Protein AF-0000000083295088 (afdb_homodimer)

InterPro domains:
  IPR021109 Aspartic peptidase domain superfamily [G3DSA:2.40.70.10] (10-135)
  IPR021109 Aspartic peptidase domain superfamily [SSF50630] (28-124)

Solvent-accessible surface area (backbone atoms only — not comparable to full-atom values): 14792 Å² total; per-residue (Å²): 115,75,48,76,50,64,77,75,83,68,84,48,63,52,60,48,77,76,59,86,64,77,92,62,68,57,42,30,40,74,34,71,56,97,87,35,83,38,43,31,36,45,22,44,60,36,38,57,28,35,29,21,42,68,55,39,62,75,67,64,53,67,65,44,86,52,68,75,36,48,42,67,42,62,69,57,49,70,48,70,33,51,36,37,28,62,67,46,73,51,56,56,82,84,40,79,44,71,40,56,28,32,35,31,75,50,40,98,44,39,30,38,43,9,28,54,56,44,29,73,61,34,58,31,42,34,31,43,70,74,40,33,51,42,116,117,75,48,77,50,64,77,79,82,67,84,47,65,51,62,49,80,72,59,86,62,75,92,61,65,54,43,32,38,72,37,69,56,98,87,35,81,38,42,31,35,45,21,45,60,36,37,58,26,34,30,21,42,68,55,39,61,76,67,64,54,67,65,46,87,52,70,76,36,46,41,67,42,61,68,57,51,69,47,71,32,51,34,35,28,63,66,45,71,51,55,57,79,85,40,79,44,72,41,59,29,34,36,30,75,50,41,98,45,38,30,36,42,9,28,55,55,44,30,74,62,34,59,32,43,35,31,43,69,75,44,35,55,47,117

Secondary structure (DSSP, 8-state):
-----------S----TTS--------EEEEEETTEEEEEEE-TTSSS-EEEHHHHHHTT---EEEEEEEEE-TTS-EEEEEEEEEEEEEEETTEEEEEEEEEE--SS-SEEE-HHHHHHH-EEEEETTTTEEE-/-----------S----TTS--------EEEEEETTEEEEEEE-TTSSS-EEEHHHHHHTT---EEEEEEEEE-TTS-EEEEEEEEEEEEEEETTEEEEEEEEEE--SS-SEEE-HHHHHHH-EEEEETTTTEEE-

Radius of gyration: 18.02 Å; Cα contacts (8 Å, |Δi|>4): 640; chains: 2; bounding box: 35×53×43 Å

Organism: Cucumis melo var. makuwa (NCBI:txid1194695)

pLDDT: mean 82.44, std 20.26, range [29.02, 96.88]

Structure (mmCIF, N/CA/C/O backbone):
data_AF-0000000083295088-model_v1
#
loop_
_entity.id
_entity.type
_entity.pdbx_description
1 polymer 'Ty3-gypsy retrotransposon protein'
#
loop_
_atom_site.group_PDB
_atom_site.id
_atom_site.type_symbol
_atom_site.label_atom_id
_atom_site.label_alt_id
_atom_site.label_comp_id
_atom_site.label_asym_id
_atom_site.label_entity_id
_atom_site.label_seq_id
_atom_site.pdbx_PDB_ins_code
_atom_site.Cartn_x
_atom_site.Cartn_y
_atom_site.Cartn_z
_atom_site.occupancy
_atom_site.B_iso_or_equiv
_atom_site.auth_seq_id
_atom_site.auth_comp_id
_atom_site.auth_asym_id
_atom_site.auth_atom_id
_atom_site.pdbx_PDB_model_num
ATOM 1 N N . MET A 1 1 ? -20.938 10.594 -2.418 1 35.38 1 MET A N 1
ATOM 2 C CA . MET A 1 1 ? -20 11.352 -3.23 1 35.38 1 MET A CA 1
ATOM 3 C C . MET A 1 1 ? -18.844 10.461 -3.684 1 35.38 1 MET A C 1
ATOM 5 O O . MET A 1 1 ? -18.219 9.773 -2.865 1 35.38 1 MET A O 1
ATOM 9 N N . GLU A 1 2 ? -18.812 10.094 -5.027 1 37.03 2 GLU A N 1
ATOM 10 C CA . GLU A 1 2 ? -17.859 9.219 -5.707 1 37.03 2 GLU A CA 1
ATOM 11 C C . GLU A 1 2 ? -16.5 9.883 -5.863 1 37.03 2 GLU A C 1
ATOM 13 O O . GLU A 1 2 ? -16.406 11.023 -6.324 1 37.03 2 GLU A O 1
ATOM 18 N N . VAL A 1 3 ? -15.602 9.633 -5.125 1 43.66 3 VAL A N 1
ATOM 19 C CA . VAL A 1 3 ? -14.289 10.172 -5.445 1 43.66 3 VAL A CA 1
ATOM 20 C C . VAL A 1 3 ? -13.75 9.516 -6.715 1 43.66 3 VAL A C 1
ATOM 22 O O . VAL A 1 3 ? -13.547 8.297 -6.754 1 43.66 3 VAL A O 1
ATOM 25 N N . GLY A 1 4 ? -13.93 10.531 -7.918 1 40.16 4 GLY A N 1
ATOM 26 C CA . GLY A 1 4 ? -13.359 10.078 -9.172 1 40.16 4 GLY A CA 1
ATOM 27 C C . GLY A 1 4 ? -11.844 10.195 -9.227 1 40.16 4 GLY A C 1
ATOM 28 O O . GLY A 1 4 ? -11.273 11.156 -8.703 1 40.16 4 GLY A O 1
ATOM 29 N N . ILE A 1 5 ? -11.133 9.156 -9.266 1 39.31 5 ILE A N 1
ATOM 30 C CA . ILE A 1 5 ? -9.695 8.961 -9.398 1 39.31 5 ILE A CA 1
ATOM 31 C C . ILE A 1 5 ? -9.234 9.477 -10.758 1 39.31 5 ILE A C 1
ATOM 33 O O . ILE A 1 5 ? -9.75 9.055 -11.797 1 39.31 5 ILE A O 1
ATOM 37 N N . GLU A 1 6 ? -8.664 10.734 -10.688 1 35.06 6 GLU A N 1
ATOM 38 C CA . GLU A 1 6 ? -8.047 11.273 -11.891 1 35.06 6 GLU A CA 1
ATOM 39 C C . GLU A 1 6 ? -6.91 10.375 -12.375 1 35.06 6 GLU A C 1
ATOM 41 O O . GLU A 1 6 ? -6.242 9.719 -11.57 1 35.06 6 GLU A O 1
ATOM 46 N N . GLU A 1 7 ? -6.809 10.289 -13.703 1 31.16 7 GLU A N 1
ATOM 47 C CA . GLU A 1 7 ? -6.004 9.414 -14.547 1 31.16 7 GLU A CA 1
ATOM 48 C C . GLU A 1 7 ? -4.531 9.812 -14.508 1 31.16 7 GLU A C 1
ATOM 50 O O . GLU A 1 7 ? -3.721 9.273 -15.266 1 31.16 7 GLU A O 1
ATOM 55 N N . ASN A 1 8 ? -3.998 10.703 -13.758 1 31.23 8 ASN A N 1
ATOM 56 C CA . ASN A 1 8 ? -2.703 11.117 -14.289 1 31.23 8 ASN A CA 1
ATOM 57 C C . ASN A 1 8 ? -1.736 9.938 -14.383 1 31.23 8 ASN A C 1
ATOM 59 O O . ASN A 1 8 ? -1.844 8.977 -13.625 1 31.23 8 ASN A O 1
ATOM 63 N N . PRO A 1 9 ? -0.606 10.211 -15.297 1 29.02 9 PRO A N 1
ATOM 64 C CA . PRO A 1 9 ? 0.393 9.266 -15.805 1 29.02 9 PRO A CA 1
ATOM 65 C C . PRO A 1 9 ? 1.357 8.789 -14.727 1 29.02 9 PRO A C 1
ATOM 67 O O . PRO A 1 9 ? 2.402 8.211 -15.039 1 29.02 9 PRO A O 1
ATOM 70 N N . HIS A 1 10 ? 1.418 9.32 -13.617 1 32.28 10 HIS A N 1
ATOM 71 C CA . HIS A 1 10 ? 2.549 9.109 -12.719 1 32.28 10 HIS A CA 1
ATOM 72 C C . HIS A 1 10 ? 3 7.656 -12.727 1 32.28 10 HIS A C 1
ATOM 74 O O . HIS A 1 10 ? 2.215 6.758 -13.047 1 32.28 10 HIS A O 1
ATOM 80 N N . ILE A 1 11 ? 4.418 7.57 -12.555 1 30.09 11 ILE A N 1
ATOM 81 C CA . ILE A 1 11 ? 5.23 6.367 -12.695 1 30.09 11 ILE A CA 1
ATOM 82 C C . ILE A 1 11 ? 4.676 5.262 -11.797 1 30.09 11 ILE A C 1
ATOM 84 O O . ILE A 1 11 ? 4.793 5.336 -10.57 1 30.09 11 ILE A O 1
ATOM 88 N N . GLU A 1 12 ? 3.52 4.992 -11.625 1 35.25 12 GLU A N 1
ATOM 89 C CA . GLU A 1 12 ? 3.139 3.668 -11.141 1 35.25 12 GLU A CA 1
ATOM 90 C C . GLU A 1 12 ? 4.18 2.621 -11.531 1 35.25 12 GLU A C 1
ATOM 92 O O . GLU A 1 12 ? 4.969 2.834 -12.453 1 35.25 12 GLU A O 1
ATOM 97 N N . LEU A 1 13 ? 4.352 1.511 -10.844 1 37.62 13 LEU A N 1
ATOM 98 C CA . LEU A 1 13 ? 5.137 0.394 -11.359 1 37.62 13 LEU A CA 1
ATOM 99 C C . LEU A 1 13 ? 5.293 0.486 -12.867 1 37.62 13 LEU A C 1
ATOM 101 O O . LEU A 1 13 ? 4.301 0.49 -13.602 1 37.62 13 LEU A O 1
ATOM 105 N N . SER A 1 14 ? 6.082 1.554 -13.375 1 38.5 14 SER A N 1
ATOM 106 C CA . SER A 1 14 ? 6.41 1.442 -14.789 1 38.5 14 SER A CA 1
ATOM 107 C C . SER A 1 14 ? 6.598 -0.014 -15.203 1 38.5 14 SER A C 1
ATOM 109 O O . SER A 1 14 ? 7.707 -0.546 -15.133 1 38.5 14 SER A O 1
ATOM 111 N N . ILE A 1 15 ? 5.941 -0.974 -14.461 1 40.38 15 ILE A N 1
ATOM 112 C CA . ILE A 1 15 ? 5.906 -2.23 -15.203 1 40.38 15 ILE A CA 1
ATOM 113 C C . ILE A 1 15 ? 5.934 -1.946 -16.703 1 40.38 15 ILE A C 1
ATOM 115 O O . ILE A 1 15 ? 4.973 -1.408 -17.25 1 40.38 15 ILE A O 1
ATOM 119 N N . ASN A 1 16 ? 6.816 -1.145 -17.031 1 37.12 16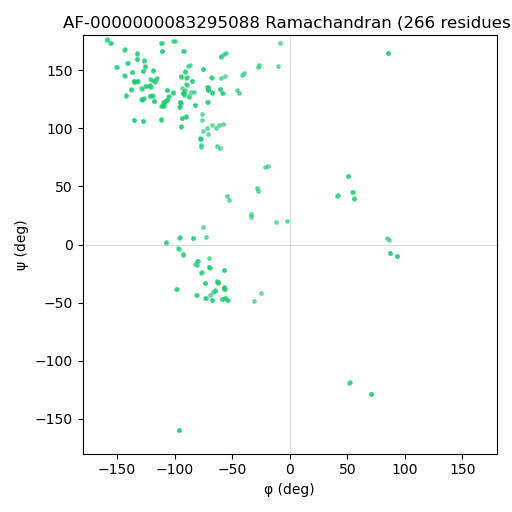 ASN A N 1
ATOM 120 C CA . ASN A 1 16 ? 7.09 -1.054 -18.469 1 37.12 16 ASN A CA 1
ATOM 121 C C . ASN A 1 16 ? 6.383 -2.16 -19.25 1 37.12 16 ASN A C 1
ATOM 123 O O . ASN A 1 16 ? 6.039 -3.199 -18.672 1 37.12 16 ASN A O 1
ATOM 127 N N . SER A 1 17 ? 6.113 -1.832 -20.562 1 37.66 17 SER A N 1
ATOM 128 C CA . SER A 1 17 ? 5.609 -2.496 -21.75 1 37.66 17 SER A CA 1
ATOM 129 C C . SER A 1 17 ? 5.863 -3.998 -21.703 1 37.66 17 SER A C 1
ATOM 131 O O . SER A 1 17 ? 5.441 -4.738 -22.594 1 37.66 17 SER A O 1
ATOM 133 N N . VAL A 1 18 ? 6.898 -4.312 -21.312 1 37.97 18 VAL A N 1
ATOM 134 C CA . VAL A 1 18 ? 7 -5.641 -21.906 1 37.97 18 VAL A CA 1
ATOM 135 C C . VAL A 1 18 ? 5.961 -6.57 -21.297 1 37.97 18 VAL A C 1
ATOM 137 O O . VAL A 1 18 ? 5.633 -7.613 -21.859 1 37.97 18 VAL A O 1
ATOM 140 N N . VAL A 1 19 ? 5.789 -6.43 -19.844 1 46.03 19 VAL A N 1
ATOM 141 C CA . VAL A 1 19 ? 4.906 -7.531 -19.469 1 46.03 19 VAL A CA 1
ATOM 142 C C . VAL A 1 19 ? 3.471 -7.195 -19.859 1 46.03 19 VAL A C 1
ATOM 144 O O . VAL A 1 19 ? 3.033 -6.051 -19.719 1 46.03 19 VAL A O 1
ATOM 147 N N . GLY A 1 20 ? 3.041 -7.539 -21.016 1 44.84 20 GLY A N 1
ATOM 148 C CA . GLY A 1 20 ? 1.64 -7.609 -21.391 1 44.84 20 GLY A CA 1
ATOM 149 C C . GLY A 1 20 ? 0.693 -7.285 -20.25 1 44.84 20 GLY A C 1
ATOM 150 O O . GLY A 1 20 ? -0.443 -7.762 -20.234 1 44.84 20 GLY A O 1
ATOM 151 N N . LEU A 1 21 ? 1.292 -6.566 -19.234 1 51.81 21 LEU A N 1
ATOM 152 C CA . LEU A 1 21 ? 0.407 -6.445 -18.078 1 51.81 21 LEU A CA 1
ATOM 153 C C . LEU A 1 21 ? -0.534 -5.254 -18.234 1 51.81 21 LEU A C 1
ATOM 155 O O . LEU A 1 21 ? -0.206 -4.285 -18.922 1 51.81 21 LEU A O 1
ATOM 159 N N . ILE A 1 22 ? -1.795 -5.48 -18 1 54.72 22 ILE A N 1
ATOM 160 C CA . ILE A 1 22 ? -2.9 -4.527 -18.031 1 54.72 22 ILE A CA 1
ATOM 161 C C . ILE A 1 22 ? -2.51 -3.254 -17.281 1 54.72 22 ILE A C 1
ATOM 163 O O . ILE A 1 22 ? -1.739 -3.303 -16.328 1 54.72 22 ILE A O 1
ATOM 167 N N . ASN A 1 23 ? -2.773 -2.119 -17.891 1 64.5 23 ASN A N 1
ATOM 168 C CA . ASN A 1 23 ? -2.568 -0.815 -17.281 1 64.5 23 ASN A CA 1
ATOM 169 C C . ASN A 1 23 ? -3.459 -0.63 -16.047 1 64.5 23 ASN A C 1
ATOM 171 O O . ASN A 1 23 ? -4.656 -0.364 -16.188 1 64.5 23 ASN A O 1
ATOM 175 N N . LEU A 1 24 ? -3.006 -1.095 -14.914 1 77.06 24 LEU A N 1
ATOM 176 C CA . LEU A 1 24 ? -3.73 -0.921 -13.664 1 77.06 24 LEU A CA 1
ATOM 177 C C . LEU A 1 24 ? -3.242 0.319 -12.922 1 77.06 24 LEU A C 1
ATOM 179 O O . LEU A 1 24 ? -2.07 0.688 -13.023 1 77.06 24 LEU A O 1
ATOM 183 N N . GLY A 1 25 ? -4.246 1.105 -12.43 1 85.88 25 GLY A N 1
ATOM 184 C CA . GLY A 1 25 ? -3.912 2.221 -11.562 1 85.88 25 GLY A CA 1
ATOM 185 C C . GLY A 1 25 ? -4.141 1.92 -10.094 1 85.88 25 GLY A C 1
ATOM 186 O O . GLY A 1 25 ? -4.453 0.785 -9.727 1 85.88 25 GLY A O 1
ATOM 187 N N . THR A 1 26 ? -3.779 2.816 -9.211 1 91.56 26 THR A N 1
ATOM 188 C CA . THR A 1 26 ? -4.098 2.789 -7.789 1 91.56 26 THR A CA 1
ATOM 189 C C . THR A 1 26 ? -5.074 3.904 -7.43 1 91.56 26 THR A C 1
ATOM 191 O O . THR A 1 26 ? -5.449 4.711 -8.289 1 91.56 26 THR A O 1
ATOM 194 N N . MET A 1 27 ? -5.527 3.885 -6.203 1 91 27 MET A N 1
ATOM 195 C CA . MET A 1 27 ? -6.457 4.914 -5.746 1 91 27 MET A CA 1
ATOM 196 C C . MET A 1 27 ? -5.723 6.211 -5.43 1 91 27 MET A C 1
ATOM 198 O O . MET A 1 27 ? -5.246 6.402 -4.309 1 91 27 MET A O 1
ATOM 202 N N . LYS A 1 28 ? -5.656 6.992 -6.41 1 92.19 28 LYS A N 1
ATOM 203 C CA . LYS A 1 28 ? -5.043 8.312 -6.285 1 92.19 28 LYS A CA 1
ATOM 204 C C . LYS A 1 28 ? -6.062 9.422 -6.52 1 92.19 28 LYS A C 1
ATOM 206 O O . LYS A 1 28 ? -6.934 9.297 -7.387 1 92.19 28 LYS A O 1
ATOM 211 N N . VAL A 1 29 ? -5.859 10.492 -5.695 1 92.19 29 VAL A N 1
ATOM 212 C CA . VAL A 1 29 ? -6.73 11.648 -5.824 1 92.19 29 VAL A CA 1
ATOM 213 C C . VAL A 1 29 ? -5.891 12.93 -5.879 1 92.19 29 VAL A C 1
ATOM 215 O O . VAL A 1 29 ? -4.84 13.008 -5.238 1 92.19 29 VAL A O 1
ATOM 218 N N . LYS A 1 30 ? -6.352 13.805 -6.73 1 91.81 30 LYS A N 1
ATOM 219 C CA . LYS A 1 30 ? -5.762 15.141 -6.762 1 91.81 30 LYS A CA 1
ATOM 220 C C . LYS A 1 30 ? -6.711 16.172 -6.152 1 91.81 30 LYS A C 1
ATOM 222 O O . LYS A 1 30 ? -7.895 16.203 -6.488 1 91.81 30 LYS A O 1
ATOM 227 N N . GLU A 1 31 ? -6.199 16.859 -5.184 1 88.31 31 GLU A N 1
ATOM 228 C CA . GLU A 1 31 ? -6.977 17.906 -4.527 1 88.31 31 GLU A CA 1
ATOM 229 C C . GLU A 1 31 ? -6.168 19.188 -4.387 1 88.31 31 GLU A C 1
ATOM 231 O O . GLU A 1 31 ? -4.941 19.172 -4.52 1 88.31 31 GLU A O 1
ATOM 236 N N . LYS A 1 32 ? -6.863 20.219 -4.207 1 87.5 32 LYS A N 1
ATOM 237 C CA . LYS A 1 32 ? -6.203 21.5 -3.914 1 87.5 32 LYS A CA 1
ATOM 238 C C . LYS A 1 32 ? -6.156 21.75 -2.41 1 87.5 32 LYS A C 1
ATOM 240 O O . LYS A 1 32 ? -7.184 21.703 -1.73 1 87.5 32 LYS A O 1
ATOM 245 N N . LEU A 1 33 ? -4.922 21.844 -1.89 1 85.94 33 LEU A N 1
ATOM 246 C CA . LEU A 1 33 ? -4.703 22.25 -0.508 1 85.94 33 LEU A CA 1
ATOM 247 C C . LEU A 1 33 ? -4.078 23.641 -0.45 1 85.94 33 LEU A C 1
ATOM 249 O O . LEU A 1 33 ? -2.924 23.828 -0.851 1 85.94 33 LEU A O 1
ATOM 253 N N . HIS A 1 34 ? -4.695 24.672 0.178 1 82.81 34 HIS A N 1
ATOM 254 C CA . HIS A 1 34 ? -4.215 26.047 0.271 1 82.81 34 HIS A CA 1
ATOM 255 C C . HIS A 1 34 ? -3.617 26.516 -1.053 1 82.81 34 HIS A C 1
ATOM 257 O O . HIS A 1 34 ? -2.506 27.047 -1.085 1 82.81 34 HIS A O 1
ATOM 263 N N . ASN A 1 35 ? -4.234 26.203 -2.197 1 83.44 35 ASN A N 1
ATOM 264 C CA . ASN A 1 35 ? -3.895 26.688 -3.533 1 83.44 35 ASN A CA 1
ATOM 265 C C . ASN A 1 35 ? -2.812 25.828 -4.18 1 83.44 35 ASN A C 1
ATOM 267 O O . ASN A 1 35 ? -2.207 26.234 -5.176 1 83.44 35 ASN A O 1
ATOM 271 N N . GLU A 1 36 ? -2.4 24.812 -3.572 1 89.62 36 GLU A N 1
ATOM 272 C CA . GLU A 1 36 ? -1.458 23.844 -4.133 1 89.62 36 GLU A CA 1
ATOM 273 C C . GLU A 1 36 ? -2.164 22.562 -4.543 1 89.62 36 GLU A C 1
ATOM 275 O O . GLU A 1 36 ? -2.996 22.031 -3.799 1 89.62 36 GLU A O 1
ATOM 280 N N . GLU A 1 37 ? -1.909 22.203 -5.789 1 92.5 37 GLU A N 1
ATOM 281 C CA . GLU A 1 37 ? -2.396 20.891 -6.207 1 92.5 37 GLU A CA 1
ATOM 282 C C . GLU A 1 37 ? -1.59 19.766 -5.559 1 92.5 37 GLU A C 1
ATOM 284 O O . GLU A 1 37 ? -0.363 19.734 -5.668 1 92.5 37 GLU A O 1
ATOM 289 N N . VAL A 1 38 ? -2.256 18.906 -4.863 1 94.81 38 VAL A N 1
ATOM 290 C CA . VAL A 1 38 ? -1.605 17.859 -4.082 1 94.81 38 VAL A CA 1
ATOM 291 C C . VAL A 1 38 ? -2.086 16.484 -4.559 1 94.81 38 VAL A C 1
ATOM 293 O O . VAL A 1 38 ? -3.289 16.266 -4.727 1 94.81 38 VAL A O 1
ATOM 296 N N . ALA A 1 39 ? -1.168 15.625 -4.871 1 94.31 39 ALA A N 1
ATOM 297 C CA . ALA A 1 39 ? -1.468 14.234 -5.211 1 94.31 39 ALA A CA 1
ATOM 298 C C . ALA A 1 39 ? -1.517 13.359 -3.957 1 94.31 39 ALA A C 1
ATOM 300 O O . ALA A 1 39 ? -0.571 13.352 -3.166 1 94.31 39 ALA A O 1
ATOM 301 N N . MET A 1 40 ? -2.648 12.625 -3.82 1 95.19 40 MET A N 1
ATOM 302 C CA . MET A 1 40 ? -2.844 11.789 -2.643 1 95.19 40 MET A CA 1
ATOM 303 C C . MET A 1 40 ? -3.029 10.328 -3.041 1 95.19 40 MET A C 1
ATOM 305 O O . MET A 1 40 ? -3.732 10.023 -4.008 1 95.19 40 MET A O 1
ATOM 309 N N . LEU A 1 41 ? -2.379 9.453 -2.342 1 93.88 41 LEU A N 1
ATOM 310 C CA . LEU A 1 41 ? -2.541 8.016 -2.504 1 93.88 41 LEU A CA 1
ATOM 311 C C . LEU A 1 41 ? -3.291 7.414 -1.32 1 93.88 41 LEU A C 1
ATOM 313 O O . LEU A 1 41 ? -2.947 7.676 -0.165 1 93.88 41 LEU A O 1
ATOM 317 N N . ILE A 1 42 ? -4.418 6.727 -1.583 1 95.38 42 ILE A N 1
ATOM 318 C CA . ILE A 1 42 ? -5.047 5.898 -0.56 1 95.38 42 ILE A CA 1
ATOM 319 C C . ILE A 1 42 ? -4.355 4.539 -0.501 1 95.38 42 ILE A C 1
ATOM 321 O O . ILE A 1 42 ? -4.289 3.826 -1.506 1 95.38 42 ILE A O 1
ATOM 325 N N . ASP A 1 43 ? -3.807 4.223 0.68 1 92.94 43 ASP A N 1
ATOM 326 C CA . ASP A 1 43 ? -2.949 3.047 0.783 1 92.94 43 ASP A CA 1
ATOM 327 C C . ASP A 1 43 ? -3.289 2.225 2.023 1 92.94 43 ASP A C 1
ATOM 329 O O . ASP A 1 43 ? -2.908 2.588 3.139 1 92.94 43 ASP A O 1
ATOM 333 N N . CYS A 1 44 ? -3.936 1.053 1.772 1 94.56 44 CYS A N 1
ATOM 334 C CA . CYS A 1 44 ? -4.309 0.211 2.904 1 94.56 44 CYS A CA 1
ATOM 335 C C . CYS A 1 44 ? -3.143 -0.673 3.332 1 94.56 44 CYS A C 1
ATOM 337 O O . CYS A 1 44 ? -3.293 -1.519 4.215 1 94.56 44 CYS A O 1
ATOM 339 N N . GLY A 1 45 ? -1.986 -0.489 2.742 1 90.31 45 GLY A N 1
ATOM 340 C CA . GLY A 1 45 ? -0.792 -1.233 3.105 1 90.31 45 GLY A CA 1
ATOM 341 C C . GLY A 1 45 ? 0.058 -0.529 4.145 1 90.31 45 GLY A C 1
ATOM 342 O O . GLY A 1 45 ? 1.027 -1.098 4.652 1 90.31 45 GLY A O 1
ATOM 343 N N . VAL A 1 46 ? -0.27 0.666 4.434 1 89.62 46 VAL A N 1
ATOM 344 C CA . VAL A 1 46 ? 0.483 1.396 5.449 1 89.62 46 VAL A CA 1
ATOM 345 C C . VAL A 1 46 ? -0.441 1.78 6.602 1 89.62 46 VAL A C 1
ATOM 347 O O . VAL A 1 46 ? -1.615 2.09 6.387 1 89.62 46 VAL A O 1
ATOM 350 N N . THR A 1 47 ? 0.092 1.862 7.789 1 91.19 47 THR A N 1
ATOM 351 C CA . THR A 1 47 ? -0.706 2.045 9 1 91.19 47 THR A CA 1
ATOM 352 C C . THR A 1 47 ? -1.09 3.51 9.18 1 91.19 47 THR A C 1
ATOM 354 O O . THR A 1 47 ? -2.244 3.822 9.477 1 91.19 47 THR A O 1
ATOM 357 N N . HIS A 1 48 ? -0.161 4.453 8.961 1 92.56 48 HIS A N 1
ATOM 358 C CA . HIS A 1 48 ? -0.345 5.859 9.305 1 92.56 48 HIS A CA 1
ATOM 359 C C . HIS A 1 48 ? -0.472 6.719 8.047 1 92.56 48 HIS A C 1
ATOM 361 O O . HIS A 1 48 ? -0.27 6.23 6.934 1 92.56 48 HIS A O 1
ATOM 367 N N . ASN A 1 49 ? -0.911 7.914 8.297 1 94.88 49 ASN A N 1
ATOM 368 C CA . ASN A 1 49 ? -0.926 8.922 7.242 1 94.88 49 ASN A CA 1
ATOM 369 C C . ASN A 1 49 ? 0.421 9.625 7.125 1 94.88 49 ASN A C 1
ATOM 371 O O . ASN A 1 49 ? 1.063 9.922 8.133 1 94.88 49 ASN A O 1
ATOM 375 N N . PHE A 1 50 ? 0.798 9.875 5.906 1 94.62 50 PHE A N 1
ATOM 376 C CA . PHE A 1 50 ? 2.074 10.547 5.672 1 94.62 50 PHE A CA 1
ATOM 377 C C . PHE A 1 50 ? 1.892 11.758 4.773 1 94.62 50 PHE A C 1
ATOM 379 O O . PHE A 1 50 ? 1.003 11.781 3.92 1 94.62 50 PHE A O 1
ATOM 386 N N . ILE A 1 51 ? 2.748 12.711 5.027 1 96.12 51 ILE A N 1
ATOM 387 C CA . ILE A 1 51 ? 2.721 13.938 4.234 1 96.12 51 ILE A CA 1
ATOM 388 C C . ILE A 1 51 ? 4.141 14.32 3.826 1 96.12 51 ILE A C 1
ATOM 390 O O . ILE A 1 51 ? 5.078 14.18 4.613 1 96.12 51 ILE A O 1
ATOM 394 N N . LEU A 1 52 ? 4.301 14.773 2.613 1 96.38 52 LEU A N 1
ATOM 395 C CA . LEU A 1 52 ? 5.582 15.242 2.1 1 96.38 52 LEU A CA 1
ATOM 396 C C . LEU A 1 52 ? 6.129 16.375 2.961 1 96.38 52 LEU A C 1
ATOM 398 O O . LEU A 1 52 ? 5.441 17.375 3.188 1 96.38 52 LEU A O 1
ATOM 402 N N . LYS A 1 53 ? 7.316 16.234 3.328 1 96.44 53 LYS A N 1
ATOM 403 C CA . LYS A 1 53 ? 7.945 17.219 4.219 1 96.44 53 LYS A CA 1
ATOM 404 C C . LYS A 1 53 ? 7.926 18.609 3.605 1 96.44 53 LYS A C 1
ATOM 406 O O . LYS A 1 53 ? 7.629 19.594 4.293 1 96.44 53 LYS A O 1
ATOM 411 N N . LYS A 1 54 ? 8.297 18.734 2.375 1 95.94 54 LYS A N 1
ATOM 412 C CA . LYS A 1 54 ? 8.312 20.031 1.701 1 95.94 54 LYS A CA 1
ATOM 413 C C . LYS A 1 54 ? 6.934 20.672 1.731 1 95.94 54 LYS A C 1
ATOM 415 O O . LYS A 1 54 ? 6.82 21.891 1.832 1 95.94 54 LYS A O 1
ATOM 420 N N . LEU A 1 55 ? 5.902 19.906 1.605 1 96.12 55 LEU A N 1
ATOM 421 C CA . LEU A 1 55 ? 4.531 20.406 1.639 1 96.12 55 LEU A CA 1
ATOM 422 C C . LEU A 1 55 ? 4.199 20.984 3.01 1 96.12 55 LEU A C 1
ATOM 424 O O . LEU A 1 55 ? 3.502 22 3.107 1 96.12 55 LEU A O 1
ATOM 428 N N . VAL A 1 56 ? 4.656 20.359 4.098 1 96.5 56 VAL A N 1
ATOM 429 C CA . VAL A 1 56 ? 4.465 20.844 5.457 1 96.5 56 VAL A CA 1
ATOM 430 C C . VAL A 1 56 ? 5.016 22.266 5.582 1 96.5 56 VAL A C 1
ATOM 432 O O . VAL A 1 56 ? 4.359 23.141 6.141 1 96.5 56 VAL A O 1
ATOM 435 N N . THR A 1 57 ? 6.191 22.422 5.047 1 95.56 57 THR A N 1
ATOM 436 C CA . THR A 1 57 ? 6.855 23.719 5.094 1 95.56 57 THR A CA 1
ATOM 437 C C . THR A 1 57 ? 6.113 24.734 4.23 1 95.56 57 THR A C 1
ATOM 439 O O . THR A 1 57 ? 5.836 25.859 4.68 1 95.56 57 THR A O 1
ATOM 442 N N . SER A 1 58 ? 5.789 24.344 3.035 1 95 58 SER A N 1
ATOM 443 C CA . SER A 1 58 ? 5.156 25.25 2.09 1 95 58 SER A CA 1
ATOM 444 C C . SER A 1 58 ? 3.793 25.719 2.592 1 95 58 SER A C 1
ATOM 446 O O . SER A 1 58 ? 3.389 26.844 2.354 1 95 58 SER A O 1
ATOM 448 N N . LEU A 1 59 ? 3.131 24.859 3.311 1 93.94 59 LEU A N 1
ATOM 449 C CA . LEU A 1 59 ? 1.787 25.172 3.789 1 93.94 59 LEU A CA 1
ATOM 450 C C . LEU A 1 59 ? 1.829 25.688 5.219 1 93.94 59 LEU A C 1
ATOM 452 O O . LEU A 1 59 ? 0.792 26.047 5.785 1 93.94 59 LEU A O 1
ATOM 456 N N . ASN A 1 60 ? 2.998 25.719 5.82 1 94.75 60 ASN A N 1
ATOM 457 C CA . ASN A 1 60 ? 3.207 26.156 7.195 1 94.75 60 ASN A CA 1
ATOM 458 C C . ASN A 1 60 ? 2.314 25.391 8.172 1 94.75 60 ASN A C 1
ATOM 460 O O . ASN A 1 60 ? 1.64 26 9.008 1 94.75 60 ASN A O 1
ATOM 464 N N . LEU A 1 61 ? 2.285 24.109 7.977 1 95.25 61 LEU A N 1
ATOM 465 C CA . LEU A 1 61 ? 1.484 23.297 8.875 1 95.25 61 LEU A CA 1
ATOM 466 C C . LEU A 1 61 ? 2.133 23.203 10.25 1 95.25 61 LEU A C 1
ATOM 468 O O . LEU A 1 61 ? 3.346 23.016 10.359 1 95.25 61 LEU A O 1
ATOM 472 N N . PRO A 1 62 ? 1.274 23.359 11.305 1 95.81 62 PRO A N 1
ATOM 473 C CA . PRO A 1 62 ? 1.843 23.156 12.641 1 95.81 62 PRO A CA 1
ATOM 474 C C . PRO A 1 62 ? 2.408 21.75 12.828 1 95.81 62 PRO A C 1
ATOM 476 O O . PRO A 1 62 ? 1.78 20.781 12.422 1 95.81 62 PRO A O 1
ATOM 479 N N . THR A 1 63 ? 3.58 21.656 13.367 1 95.69 63 THR A N 1
ATOM 480 C CA . THR A 1 63 ? 4.262 20.391 13.594 1 95.69 63 THR A CA 1
ATOM 481 C C . THR A 1 63 ? 4.742 20.281 15.039 1 95.69 63 THR A C 1
ATOM 483 O O . THR A 1 63 ? 5.363 21.203 15.562 1 95.69 63 THR A O 1
ATOM 486 N N . LYS A 1 64 ? 4.336 19.25 15.664 1 94.5 64 LYS A N 1
ATOM 487 C CA . LYS A 1 64 ? 4.84 18.953 17 1 94.5 64 LYS A CA 1
ATOM 488 C C . LYS A 1 64 ? 6.094 18.078 16.938 1 94.5 64 LYS A C 1
ATOM 490 O O . LYS A 1 64 ? 6.145 17.109 16.172 1 94.5 64 LYS A O 1
ATOM 495 N N . GLU A 1 65 ? 7.027 18.391 17.734 1 90 65 GLU A N 1
ATOM 496 C CA . GLU A 1 65 ? 8.258 17.609 17.781 1 90 65 GLU A CA 1
ATOM 497 C C . GLU A 1 65 ? 8.016 16.25 18.422 1 90 65 GLU A C 1
ATOM 499 O O . GLU A 1 65 ? 7.273 16.141 19.406 1 90 65 GLU A O 1
ATOM 504 N N . THR A 1 66 ? 8.539 15.258 17.766 1 85.88 66 THR A N 1
ATOM 505 C CA . THR A 1 66 ? 8.508 13.906 18.297 1 85.88 66 THR A CA 1
ATOM 506 C C . THR A 1 66 ? 9.883 13.25 18.188 1 85.88 66 THR A C 1
ATOM 508 O O . THR A 1 66 ? 10.805 13.812 17.594 1 85.88 66 THR A O 1
ATOM 511 N N . SER A 1 67 ? 10.07 12.156 18.938 1 84.5 67 SER A N 1
ATOM 512 C CA . SER A 1 67 ? 11.234 11.336 18.641 1 84.5 67 SER A CA 1
ATOM 513 C C . SER A 1 67 ? 11.25 10.891 17.172 1 84.5 67 SER A C 1
ATOM 515 O O . SER A 1 67 ? 10.227 10.977 16.484 1 84.5 67 SER A O 1
ATOM 517 N N . ASN A 1 68 ? 12.398 10.445 16.797 1 88.19 68 ASN A N 1
ATOM 518 C CA . ASN A 1 68 ? 12.523 9.922 15.445 1 88.19 68 ASN A CA 1
ATOM 519 C C . ASN A 1 68 ? 11.742 8.625 15.266 1 88.19 68 ASN A C 1
ATOM 521 O O . ASN A 1 68 ? 11.562 7.863 16.219 1 88.19 68 ASN A O 1
ATOM 525 N N . TYR A 1 69 ? 11.18 8.516 14.039 1 85.94 69 TYR A N 1
ATOM 526 C CA . TYR A 1 69 ? 10.547 7.254 13.656 1 85.94 69 TYR A CA 1
ATOM 527 C C . TYR A 1 69 ? 11.102 6.75 12.328 1 85.94 69 TYR A C 1
ATOM 529 O O . TYR A 1 69 ? 11.758 7.5 11.594 1 85.94 69 TYR A O 1
ATOM 537 N N . GLY A 1 70 ? 10.938 5.438 12.109 1 86.88 70 GLY A N 1
ATOM 538 C CA . GLY A 1 70 ? 11.32 4.809 10.852 1 86.88 70 GLY A CA 1
ATOM 539 C C . GLY A 1 70 ? 10.172 4.094 10.172 1 86.88 70 GLY A C 1
ATOM 540 O O . GLY A 1 70 ? 9.312 3.508 10.844 1 86.88 70 GLY A O 1
ATOM 541 N N . VAL A 1 71 ? 10.109 4.293 8.906 1 84.81 71 VAL A N 1
ATOM 542 C CA . VAL A 1 71 ? 9.141 3.588 8.086 1 84.81 71 VAL A CA 1
ATOM 543 C C . VAL A 1 71 ? 9.852 2.559 7.207 1 84.81 71 VAL A C 1
ATOM 545 O O . VAL A 1 71 ? 10.758 2.902 6.449 1 84.81 71 VAL A O 1
ATOM 548 N N . ILE A 1 72 ? 9.453 1.296 7.344 1 81.81 72 ILE A N 1
ATOM 549 C CA . ILE A 1 72 ? 10.078 0.226 6.578 1 81.81 72 ILE A CA 1
ATOM 550 C C . ILE A 1 72 ? 9.312 0.002 5.277 1 81.81 72 ILE A C 1
ATOM 552 O O . ILE A 1 72 ? 8.094 -0.142 5.289 1 81.81 72 ILE A O 1
ATOM 556 N N . MET A 1 73 ? 10.023 -0.059 4.223 1 77.69 73 MET A N 1
ATOM 557 C CA . MET A 1 73 ? 9.469 -0.3 2.896 1 77.69 73 MET A CA 1
ATOM 558 C C . MET A 1 73 ? 9.484 -1.788 2.559 1 77.69 73 MET A C 1
ATOM 560 O O . MET A 1 73 ? 10.125 -2.578 3.26 1 77.69 73 MET A O 1
ATOM 564 N N . GLY A 1 74 ? 8.805 -2.199 1.555 1 74.5 74 GLY A N 1
ATOM 565 C CA . GLY A 1 74 ? 8.781 -3.582 1.105 1 74.5 74 GLY A CA 1
ATOM 566 C C . GLY A 1 74 ? 10.164 -4.121 0.772 1 74.5 74 GLY A C 1
ATOM 567 O O . GLY A 1 74 ? 10.391 -5.328 0.831 1 74.5 74 GLY A O 1
ATOM 568 N N . SER A 1 75 ? 11.055 -3.207 0.5 1 73.12 75 SER A N 1
ATOM 569 C CA . SER A 1 75 ? 12.422 -3.584 0.162 1 73.12 75 SER A CA 1
ATOM 570 C C . SER A 1 75 ? 13.234 -3.902 1.414 1 73.12 75 SER A C 1
ATOM 572 O O . SER A 1 75 ? 14.328 -4.469 1.325 1 73.12 75 SER A O 1
ATOM 574 N N . GLY A 1 76 ? 12.68 -3.512 2.512 1 76.62 76 GLY A N 1
ATOM 575 C CA . GLY A 1 76 ? 13.445 -3.627 3.742 1 76.62 76 GLY A CA 1
ATOM 576 C C . GLY A 1 76 ? 14.211 -2.363 4.09 1 76.62 76 GLY A C 1
ATOM 577 O O . GLY A 1 76 ? 14.75 -2.238 5.191 1 76.62 76 GLY A O 1
ATOM 578 N N . THR A 1 77 ? 14.242 -1.475 3.197 1 77.44 77 THR A N 1
ATOM 579 C CA . THR A 1 77 ? 14.867 -0.188 3.479 1 77.44 77 THR A CA 1
ATOM 580 C C . THR A 1 77 ? 13.969 0.668 4.367 1 77.44 77 THR A C 1
ATOM 582 O O . THR A 1 77 ? 12.75 0.503 4.367 1 77.44 77 THR A O 1
ATOM 585 N N . SER A 1 78 ? 14.625 1.506 5.133 1 82.25 78 SER A N 1
ATOM 586 C CA . SER A 1 78 ? 13.859 2.355 6.039 1 82.25 78 SER A CA 1
ATOM 587 C C . SER A 1 78 ? 14.047 3.832 5.703 1 82.25 78 SER A C 1
ATOM 589 O O . SER A 1 78 ? 15.125 4.238 5.254 1 82.25 78 SER A O 1
ATOM 591 N N . ILE A 1 79 ? 12.977 4.531 5.812 1 84.25 79 ILE A N 1
ATOM 592 C CA . ILE A 1 79 ? 13.008 5.988 5.754 1 84.25 79 ILE A CA 1
ATOM 593 C C . ILE A 1 79 ? 12.773 6.562 7.148 1 84.25 79 ILE A C 1
ATOM 595 O O . ILE A 1 79 ? 11.891 6.109 7.875 1 84.25 79 ILE A O 1
ATOM 599 N N . LYS A 1 80 ? 13.664 7.539 7.457 1 87.62 80 LYS A N 1
ATOM 600 C CA . LYS A 1 80 ? 13.531 8.164 8.766 1 87.62 80 LYS A CA 1
ATOM 601 C C . LYS A 1 80 ? 12.688 9.438 8.695 1 87.62 80 LYS A C 1
ATOM 603 O O . LYS A 1 80 ? 12.719 10.148 7.684 1 87.62 80 LYS A O 1
ATOM 608 N N . GLY A 1 81 ? 11.938 9.648 9.734 1 89.88 81 GLY A N 1
ATOM 609 C CA . GLY A 1 81 ? 11.141 10.852 9.883 1 89.88 81 GLY A CA 1
ATOM 610 C C . GLY A 1 81 ? 11.07 11.352 11.32 1 89.88 81 GLY A C 1
ATOM 611 O O . GLY A 1 81 ? 11.594 10.703 12.227 1 89.88 81 GLY A O 1
ATOM 612 N N . LYS A 1 82 ? 10.57 12.555 11.383 1 90.56 82 LYS A N 1
ATOM 613 C CA . LYS A 1 82 ? 10.344 13.164 12.688 1 90.56 82 LYS A CA 1
ATOM 614 C C . LYS A 1 82 ? 9.188 14.148 12.648 1 90.56 82 LYS A C 1
ATOM 616 O O . LYS A 1 82 ? 8.891 14.727 11.602 1 90.56 82 LYS A O 1
ATOM 621 N N . GLY A 1 83 ? 8.625 14.227 13.906 1 92.25 83 GLY A N 1
ATOM 622 C CA . GLY A 1 83 ? 7.539 15.188 14.039 1 92.25 83 GLY A CA 1
ATOM 623 C C . GLY A 1 83 ? 6.191 14.617 13.633 1 92.25 83 GLY A C 1
ATOM 624 O O . GLY A 1 83 ? 6.117 13.539 13.047 1 92.25 83 GLY A O 1
ATOM 625 N N . ILE A 1 84 ? 5.145 15.359 14.047 1 94.56 84 ILE A N 1
ATOM 626 C CA . ILE A 1 84 ? 3.773 15 13.703 1 94.56 84 ILE A CA 1
ATOM 627 C C . ILE A 1 84 ? 2.967 16.266 13.43 1 94.56 84 ILE A C 1
ATOM 629 O O . ILE A 1 84 ? 3.059 17.25 14.172 1 94.56 84 ILE A O 1
ATOM 633 N N . CYS A 1 85 ? 2.318 16.25 12.266 1 96 85 CYS A N 1
ATOM 634 C CA . CYS A 1 85 ? 1.349 17.297 11.961 1 96 85 CYS A CA 1
ATOM 635 C C . CYS A 1 85 ? -0.045 16.906 12.438 1 96 85 CYS A C 1
ATOM 637 O O . CYS A 1 85 ? -0.696 16.047 11.828 1 96 85 CYS A O 1
ATOM 639 N N . GLY A 1 86 ? -0.493 17.562 13.438 1 93.81 86 GLY A N 1
ATOM 640 C CA . GLY A 1 86 ? -1.774 17.219 14.031 1 93.81 86 GLY A CA 1
ATOM 641 C C . GLY A 1 86 ? -2.941 17.953 13.406 1 93.81 86 GLY A C 1
ATOM 642 O O . GLY A 1 86 ? -2.809 19.125 13.031 1 93.81 86 GLY A O 1
ATOM 643 N N . ASN A 1 87 ? -4.066 17.266 13.297 1 93.56 87 ASN A N 1
ATOM 644 C CA . ASN A 1 87 ? -5.355 17.844 12.93 1 93.56 87 ASN A CA 1
ATOM 645 C C . ASN A 1 87 ? -5.277 18.594 11.602 1 93.56 87 ASN A C 1
ATOM 647 O O . ASN A 1 87 ? -5.754 19.719 11.492 1 93.56 87 ASN A O 1
ATOM 651 N N . VAL A 1 88 ? -4.555 18.016 10.711 1 94.38 88 VAL A N 1
ATOM 652 C CA . VAL A 1 88 ? -4.539 18.578 9.367 1 94.38 88 VAL A CA 1
ATOM 653 C C . VAL A 1 88 ? -5.91 18.406 8.719 1 94.38 88 VAL A C 1
ATOM 655 O O . VAL A 1 88 ? -6.477 17.312 8.727 1 94.38 88 VAL A O 1
ATOM 658 N N . GLU A 1 89 ? -6.422 19.516 8.156 1 93.5 89 GLU A N 1
ATOM 659 C CA . GLU A 1 89 ? -7.773 19.5 7.609 1 93.5 89 GLU A CA 1
ATOM 660 C C . GLU A 1 89 ? -7.773 19.797 6.113 1 93.5 89 GLU A C 1
ATOM 662 O O . GLU A 1 89 ? -7.152 20.766 5.676 1 93.5 89 GLU A O 1
ATOM 667 N N . PHE A 1 90 ? -8.414 18.922 5.336 1 92.81 90 PHE A N 1
ATOM 668 C CA . PHE A 1 90 ? -8.664 19.172 3.922 1 92.81 90 PHE A CA 1
ATOM 669 C C . PHE A 1 90 ? -9.82 18.312 3.412 1 92.81 90 PHE A C 1
ATOM 671 O O . PHE A 1 90 ? -10.406 17.531 4.168 1 92.81 90 PHE A O 1
ATOM 678 N N . SER A 1 91 ? -10.188 18.531 2.146 1 90.56 91 SER A N 1
ATOM 679 C CA . SER A 1 91 ? -11.305 17.797 1.577 1 90.56 91 SER A CA 1
ATOM 680 C C . SER A 1 91 ? -10.875 16.969 0.368 1 90.56 91 SER A C 1
ATOM 682 O O . SER A 1 91 ? -9.984 17.375 -0.38 1 90.56 91 SER A O 1
ATOM 684 N N . ILE A 1 92 ? -11.438 15.797 0.255 1 89.81 92 ILE A N 1
ATOM 685 C CA . ILE A 1 92 ? -11.414 15 -0.963 1 89.81 92 ILE A CA 1
ATOM 686 C C . ILE A 1 92 ? -12.82 14.914 -1.559 1 89.81 92 ILE A C 1
ATOM 688 O O . ILE A 1 92 ? -13.664 14.156 -1.074 1 89.81 92 ILE A O 1
ATOM 692 N N . GLY A 1 93 ? -13.016 15.633 -2.66 1 83.5 93 GLY A N 1
ATOM 693 C CA . GLY A 1 93 ? -14.398 15.773 -3.082 1 83.5 93 GLY A CA 1
ATOM 694 C C . GLY A 1 93 ? -15.305 16.281 -1.979 1 83.5 93 GLY A C 1
ATOM 695 O O . GLY A 1 93 ? -15.039 17.328 -1.377 1 83.5 93 GLY A O 1
ATOM 696 N N . ASP A 1 94 ? -16.297 15.445 -1.61 1 84.31 94 ASP A N 1
ATOM 697 C CA . ASP A 1 94 ? -17.281 15.836 -0.602 1 84.31 94 ASP A CA 1
ATOM 698 C C . ASP A 1 94 ? -16.891 15.32 0.778 1 84.31 94 ASP A C 1
ATOM 700 O O . ASP A 1 94 ? -17.594 15.555 1.762 1 84.31 94 ASP A O 1
ATOM 704 N N . TRP A 1 95 ? -15.703 14.711 0.898 1 87.94 95 TRP A N 1
ATOM 705 C CA . TRP A 1 95 ? -15.266 14.125 2.16 1 87.94 95 TRP A CA 1
ATOM 706 C C . TRP A 1 95 ? -14.281 15.039 2.881 1 87.94 95 TRP A C 1
ATOM 708 O O . TRP A 1 95 ? -13.359 15.57 2.266 1 87.94 95 TRP A O 1
ATOM 718 N N . LYS A 1 96 ? -14.602 15.211 4.105 1 91.12 96 LYS A N 1
ATOM 719 C CA . LYS A 1 96 ? -13.695 15.992 4.938 1 91.12 96 LYS A CA 1
ATOM 720 C C . LYS A 1 96 ? -12.688 15.086 5.648 1 91.12 96 LYS A C 1
ATOM 722 O O . LYS A 1 96 ? -13.055 14.039 6.188 1 91.12 96 LYS A O 1
ATOM 727 N N . VAL A 1 97 ? -11.445 15.445 5.555 1 94.25 97 VAL A N 1
ATOM 728 C CA . VAL A 1 97 ? -10.375 14.742 6.254 1 94.25 97 VAL A CA 1
ATOM 729 C C . VAL A 1 97 ? -9.82 15.617 7.375 1 94.25 97 VAL A C 1
ATOM 731 O O . VAL A 1 97 ? -9.477 16.781 7.152 1 94.25 97 VAL A O 1
ATOM 734 N N . VAL A 1 98 ? -9.891 15.18 8.555 1 95.06 98 VAL A N 1
ATOM 735 C CA . VAL A 1 98 ? -9.211 15.766 9.703 1 95.06 98 VAL A CA 1
ATOM 736 C C . VAL A 1 98 ? -8.406 14.688 10.43 1 95.06 98 VAL A C 1
ATOM 738 O O . VAL A 1 98 ? -8.969 13.844 11.125 1 95.06 98 VAL A O 1
ATOM 741 N N . ASP A 1 99 ? -7.113 14.797 10.242 1 94.94 99 ASP A N 1
ATOM 742 C CA . ASP A 1 99 ? -6.301 13.711 10.789 1 94.94 99 ASP A CA 1
ATOM 743 C C . ASP A 1 99 ? -4.871 14.18 11.047 1 94.94 99 ASP A C 1
ATOM 745 O O . ASP A 1 99 ? -4.527 15.328 10.781 1 94.94 99 ASP A O 1
ATOM 749 N N . ASN A 1 100 ? -4.082 13.32 11.672 1 94.69 100 ASN A N 1
ATOM 750 C CA . ASN A 1 100 ? -2.654 13.547 11.875 1 94.69 100 ASN A CA 1
ATOM 751 C C . ASN A 1 100 ? -1.828 12.961 10.734 1 94.69 100 ASN A C 1
ATOM 753 O O . ASN A 1 100 ? -2.197 11.938 10.156 1 94.69 100 ASN A O 1
ATOM 757 N N . PHE A 1 101 ? -0.729 13.625 10.492 1 95.25 101 PHE A N 1
ATOM 758 C CA . PHE A 1 101 ? 0.155 13.172 9.43 1 95.25 101 PHE A CA 1
ATOM 759 C C . PHE A 1 101 ? 1.609 13.195 9.883 1 95.25 101 PHE A C 1
ATOM 761 O O . PHE A 1 101 ? 2.033 14.109 10.586 1 95.25 101 PHE A O 1
ATOM 768 N N . LEU A 1 102 ? 2.307 12.18 9.469 1 94.81 102 LEU A N 1
ATOM 769 C CA . LEU A 1 102 ? 3.744 12.102 9.703 1 94.81 102 LEU A CA 1
ATOM 770 C C . LEU A 1 102 ? 4.523 12.625 8.5 1 94.81 102 LEU A C 1
ATOM 772 O O . LEU A 1 102 ? 4.383 12.109 7.391 1 94.81 102 LEU A O 1
ATOM 776 N N . PRO A 1 103 ? 5.34 13.625 8.773 1 96.12 103 PRO A N 1
ATOM 777 C CA . PRO A 1 103 ? 6.141 14.133 7.656 1 96.12 103 PRO A CA 1
ATOM 778 C C . PRO A 1 103 ? 7.234 13.164 7.227 1 96.12 103 PRO A C 1
ATOM 780 O O . PRO A 1 103 ? 7.941 12.609 8.07 1 96.12 103 PRO A O 1
ATOM 783 N N . LEU A 1 104 ? 7.363 12.914 5.898 1 94.62 104 LEU A N 1
ATOM 784 C CA . LEU A 1 104 ? 8.406 12.078 5.305 1 94.62 104 LEU A CA 1
ATOM 785 C C . LEU A 1 104 ? 8.898 12.68 3.994 1 94.62 104 LEU A C 1
ATOM 787 O O . LEU A 1 104 ? 8.203 13.484 3.369 1 94.62 104 LEU A O 1
ATOM 791 N N . GLU A 1 105 ? 10.18 12.273 3.656 1 93.88 105 GLU A N 1
ATOM 792 C CA . GLU A 1 105 ? 10.664 12.594 2.32 1 93.88 105 GLU A CA 1
ATOM 793 C C . GLU A 1 105 ? 10.062 11.664 1.271 1 93.88 105 GLU A C 1
ATOM 795 O O . GLU A 1 105 ? 10.664 10.656 0.909 1 93.88 105 GLU A O 1
ATOM 800 N N . LEU A 1 106 ? 8.883 12.008 0.827 1 91 106 LEU A N 1
ATOM 801 C CA . LEU A 1 106 ? 8.195 11.203 -0.181 1 91 106 LEU A CA 1
ATOM 802 C C . LEU A 1 106 ? 8.625 11.617 -1.586 1 91 106 LEU A C 1
ATOM 804 O O . LEU A 1 106 ? 9.117 12.727 -1.787 1 91 106 LEU A O 1
ATOM 808 N N . ARG A 1 107 ? 8.508 10.719 -2.469 1 86.75 107 ARG A N 1
ATOM 809 C CA . ARG A 1 107 ? 8.766 11 -3.877 1 86.75 107 ARG A CA 1
ATOM 810 C C . ARG A 1 107 ? 7.594 10.57 -4.75 1 86.75 107 ARG A C 1
ATOM 812 O O . ARG A 1 107 ? 7.141 9.43 -4.664 1 86.75 107 ARG A O 1
ATOM 819 N N . GLY A 1 108 ? 7.039 11.484 -5.578 1 86.31 108 GLY A N 1
ATOM 820 C CA . GLY A 1 108 ? 5.988 11.188 -6.539 1 86.31 108 GLY A CA 1
ATOM 821 C C . GLY A 1 108 ? 4.594 11.281 -5.945 1 86.31 108 GLY A C 1
ATOM 822 O O . GLY A 1 108 ? 3.598 11.148 -6.664 1 86.31 108 GLY A O 1
ATOM 823 N N . ILE A 1 109 ? 4.488 11.461 -4.691 1 91.31 109 ILE A N 1
ATOM 824 C CA . ILE A 1 109 ? 3.225 11.586 -3.971 1 91.31 109 ILE A CA 1
ATOM 825 C C . ILE A 1 109 ? 3.371 12.609 -2.848 1 91.31 109 ILE A C 1
ATOM 827 O O . ILE A 1 109 ? 4.438 12.734 -2.242 1 91.31 109 ILE A O 1
ATOM 831 N N . ASP A 1 110 ? 2.316 13.344 -2.594 1 94.94 110 ASP A N 1
ATOM 832 C CA . ASP A 1 110 ? 2.389 14.391 -1.581 1 94.94 110 ASP A CA 1
ATOM 833 C C . ASP A 1 110 ? 1.827 13.914 -0.246 1 94.94 110 ASP A C 1
ATOM 835 O O . ASP A 1 110 ? 2.316 14.297 0.816 1 94.94 110 ASP A O 1
ATOM 839 N N . ILE A 1 111 ? 0.749 13.125 -0.352 1 96 111 ILE A N 1
ATOM 840 C CA . ILE A 1 111 ? 0.057 12.656 0.841 1 96 111 ILE A CA 1
ATOM 841 C C . ILE A 1 111 ? -0.314 11.18 0.671 1 96 111 ILE A C 1
ATOM 843 O O . ILE A 1 111 ? -0.767 10.773 -0.399 1 96 111 ILE A O 1
ATOM 847 N N . ILE A 1 112 ? -0.069 10.391 1.631 1 94.69 112 ILE A N 1
ATOM 848 C CA . ILE A 1 112 ? -0.538 9.016 1.705 1 94.69 112 ILE A CA 1
ATOM 849 C C . ILE A 1 112 ? -1.566 8.875 2.826 1 94.69 112 ILE A C 1
ATOM 851 O O . ILE A 1 112 ? -1.279 9.195 3.982 1 94.69 112 ILE A O 1
ATOM 855 N N . LEU A 1 113 ? -2.74 8.492 2.432 1 95.94 113 LEU A N 1
ATOM 856 C CA . LEU A 1 113 ? -3.783 8.172 3.398 1 95.94 113 LEU A CA 1
ATOM 857 C C . LEU A 1 113 ? -3.795 6.68 3.713 1 95.94 113 LEU A C 1
ATOM 859 O O . LEU A 1 113 ? -4.16 5.867 2.861 1 95.94 113 LEU A O 1
ATOM 863 N N . GLY A 1 114 ? -3.352 6.352 4.934 1 94.81 114 GLY A N 1
ATOM 864 C CA . GLY A 1 114 ? -3.236 4.957 5.336 1 94.81 114 GLY A CA 1
ATOM 865 C C . GLY A 1 114 ? -4.438 4.461 6.117 1 94.81 114 GLY A C 1
ATOM 866 O O . GLY A 1 114 ? -5.527 5.027 6.016 1 94.81 114 GLY A O 1
ATOM 867 N N . ILE A 1 115 ? -4.207 3.391 6.848 1 94.94 115 ILE A N 1
ATOM 868 C CA . ILE A 1 115 ? -5.246 2.721 7.621 1 94.94 115 ILE A CA 1
ATOM 869 C C . ILE A 1 115 ? -5.789 3.668 8.688 1 94.94 115 ILE A C 1
ATOM 871 O O . ILE A 1 115 ? -6.977 3.633 9.016 1 94.94 115 ILE A O 1
ATOM 875 N N . GLU A 1 116 ? -4.934 4.539 9.203 1 93.5 116 GLU A N 1
ATOM 876 C CA . GLU A 1 116 ? -5.391 5.492 10.211 1 93.5 116 GLU A CA 1
ATOM 877 C C . GLU A 1 116 ? -6.594 6.289 9.719 1 93.5 116 GLU A C 1
ATOM 879 O O . GLU A 1 116 ? -7.594 6.418 10.422 1 93.5 116 GLU A O 1
ATOM 884 N N . TRP A 1 117 ? -6.512 6.777 8.586 1 94.38 117 TRP A N 1
ATOM 885 C CA . TRP A 1 117 ? -7.633 7.504 8.008 1 94.38 117 TRP A CA 1
ATOM 886 C C . TRP A 1 117 ? -8.75 6.547 7.598 1 94.38 117 TRP A C 1
ATOM 888 O O . TRP A 1 117 ? -9.922 6.797 7.879 1 94.38 117 TRP A O 1
ATOM 898 N N . LEU A 1 118 ? -8.406 5.43 6.922 1 95.06 118 LEU A N 1
ATOM 899 C CA . LEU A 1 118 ? -9.398 4.453 6.477 1 95.06 118 LEU A CA 1
ATOM 900 C C . LEU A 1 118 ? -10.211 3.93 7.656 1 95.06 118 LEU A C 1
ATOM 902 O O . LEU A 1 118 ? -11.422 3.715 7.531 1 95.06 118 LEU A O 1
ATOM 906 N N . HIS A 1 119 ? -9.539 3.756 8.758 1 93.88 119 HIS A N 1
ATOM 907 C CA . HIS A 1 119 ? -10.188 3.311 9.984 1 93.88 119 HIS A CA 1
ATOM 908 C C . HIS A 1 119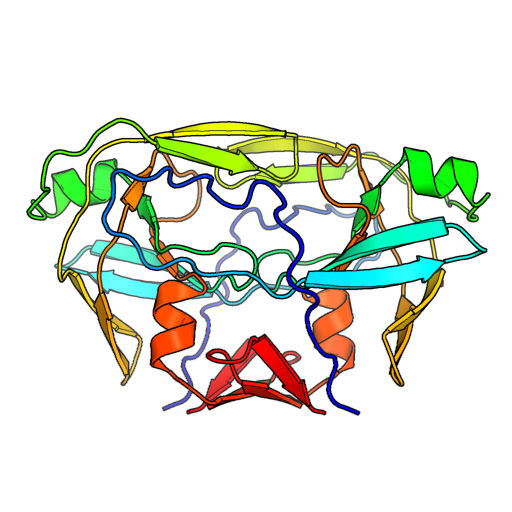 ? -11.32 4.25 10.383 1 93.88 119 HIS A C 1
ATOM 910 O O . HIS A 1 119 ? -12.367 3.803 10.859 1 93.88 119 HIS A O 1
ATOM 916 N N . SER A 1 120 ? -11.133 5.5 10.188 1 92.56 120 SER A N 1
ATOM 917 C CA . SER A 1 120 ? -12.117 6.508 10.578 1 92.56 120 SER A CA 1
ATOM 918 C C . SER A 1 120 ? -13.359 6.434 9.695 1 92.56 120 SER A C 1
ATOM 920 O O . SER A 1 120 ? -14.422 6.941 10.062 1 92.56 120 SER A O 1
ATOM 922 N N . LEU A 1 121 ? -13.273 5.816 8.523 1 93.19 121 LEU A N 1
ATOM 923 C CA . LEU A 1 121 ? -14.398 5.719 7.602 1 93.19 121 LEU A CA 1
ATOM 924 C C . LEU A 1 121 ? -15.32 4.574 7.996 1 93.19 121 LEU A C 1
ATOM 926 O O . LEU A 1 121 ? -16.469 4.516 7.551 1 93.19 121 LEU A O 1
ATOM 930 N N . GLY A 1 122 ? -14.789 3.699 8.828 1 93.81 122 GLY A N 1
ATOM 931 C CA . GLY A 1 122 ? -15.578 2.523 9.164 1 93.81 122 GLY A CA 1
ATOM 932 C C . GLY A 1 122 ? -15.711 1.549 8.008 1 93.81 122 GLY A C 1
ATOM 933 O O . GLY A 1 122 ? -14.703 1.139 7.414 1 93.81 122 GLY A O 1
ATOM 934 N N . VAL A 1 123 ? -16.984 1.165 7.723 1 95.94 123 VAL A N 1
ATOM 935 C CA . VAL A 1 123 ? -17.25 0.215 6.648 1 95.94 123 VAL A CA 1
ATOM 936 C C . VAL A 1 123 ? -17.5 0.967 5.344 1 95.94 123 VAL A C 1
ATOM 938 O O . VAL A 1 123 ? -18.266 1.926 5.312 1 95.94 123 VAL A O 1
ATOM 941 N N . THR A 1 124 ? -16.812 0.594 4.309 1 96.19 124 THR A N 1
ATOM 942 C CA . THR A 1 124 ? -16.969 1.223 3.002 1 96.19 124 THR A CA 1
ATOM 943 C C . THR A 1 124 ? -17.281 0.179 1.935 1 96.19 124 THR A C 1
ATOM 945 O O . THR A 1 124 ? -17.047 -1.014 2.137 1 96.19 124 THR A O 1
ATOM 948 N N . LYS A 1 125 ? -17.938 0.635 0.925 1 96.81 125 LYS A N 1
ATOM 949 C CA . LYS A 1 125 ? -18.031 -0.117 -0.323 1 96.81 125 LYS A CA 1
ATOM 950 C C . LYS A 1 125 ? -16.969 0.335 -1.315 1 96.81 125 LYS A C 1
ATOM 952 O O . LYS A 1 125 ? -16.875 1.519 -1.647 1 96.81 125 LYS A O 1
ATOM 957 N N . VAL A 1 126 ? -16.125 -0.576 -1.756 1 96.56 126 VAL A N 1
ATOM 958 C CA . VAL A 1 126 ? -15.023 -0.223 -2.643 1 96.56 126 VAL A CA 1
ATOM 959 C C . VAL A 1 126 ? -15.188 -0.94 -3.982 1 96.56 126 VAL A C 1
ATOM 961 O O . VAL A 1 126 ? -15.352 -2.16 -4.023 1 96.56 126 VAL A O 1
ATOM 964 N N . ASP A 1 127 ? -15.227 -0.187 -5.059 1 96.19 127 ASP A N 1
ATOM 965 C CA . ASP A 1 127 ? -15.195 -0.709 -6.422 1 96.19 127 ASP A CA 1
ATOM 966 C C . ASP A 1 127 ? -13.766 -0.716 -6.969 1 96.19 127 ASP A C 1
ATOM 968 O O . ASP A 1 127 ? -13.258 0.321 -7.398 1 96.19 127 ASP A O 1
ATOM 972 N N . TRP A 1 128 ? -13.133 -1.867 -6.977 1 94.44 128 TRP A N 1
ATOM 973 C CA . TRP A 1 128 ? -11.727 -1.974 -7.332 1 94.44 128 TRP A CA 1
ATOM 974 C C . TRP A 1 128 ? -11.531 -1.874 -8.844 1 94.44 128 TRP A C 1
ATOM 976 O O . TRP A 1 128 ? -10.438 -1.578 -9.32 1 94.44 128 TRP A O 1
ATOM 986 N N . GLN A 1 129 ? -12.531 -2.195 -9.609 1 93.31 129 GLN A N 1
ATOM 987 C CA . GLN A 1 129 ? -12.438 -2.105 -11.062 1 93.31 129 GLN A CA 1
ATOM 988 C C . GLN A 1 129 ? -12.469 -0.653 -11.523 1 93.31 129 GLN A C 1
ATOM 990 O O . GLN A 1 129 ? -11.781 -0.287 -12.484 1 93.31 129 GLN A O 1
ATOM 995 N N . ASN A 1 130 ? -13.203 0.131 -10.797 1 93.12 130 ASN A N 1
ATOM 996 C CA . ASN A 1 130 ? -13.305 1.54 -11.156 1 93.12 130 ASN A CA 1
ATOM 997 C C . ASN A 1 130 ? -12.531 2.426 -10.188 1 93.12 130 ASN A C 1
ATOM 999 O O . ASN A 1 130 ? -12.539 3.652 -10.32 1 93.12 130 ASN A O 1
ATOM 1003 N N . LEU A 1 131 ? -11.875 1.841 -9.234 1 93 131 LEU A N 1
ATOM 1004 C CA . LEU A 1 131 ? -11.07 2.535 -8.234 1 93 131 LEU A CA 1
ATOM 1005 C C . LEU A 1 131 ? -11.867 3.666 -7.59 1 93 131 LEU A C 1
ATOM 1007 O O . LEU A 1 131 ? -11.453 4.824 -7.629 1 93 131 LEU A O 1
ATOM 1011 N N . SER A 1 132 ? -12.953 3.262 -7 1 93.25 132 SER A N 1
ATOM 1012 C CA . SER A 1 132 ? -13.812 4.207 -6.301 1 93.25 132 SER A CA 1
ATOM 1013 C C . SER A 1 132 ? -14.289 3.639 -4.969 1 93.25 132 SER A C 1
ATOM 1015 O O . SER A 1 132 ? -14.336 2.42 -4.785 1 93.25 132 SER A O 1
ATOM 1017 N N . MET A 1 133 ? -14.484 4.484 -4.031 1 93.69 133 MET A N 1
ATOM 1018 C CA . MET A 1 133 ? -14.945 4.129 -2.691 1 93.69 133 MET A CA 1
ATOM 1019 C C . MET A 1 133 ? -16.156 4.965 -2.289 1 93.69 133 MET A C 1
ATOM 1021 O O . MET A 1 133 ? -16.188 6.168 -2.549 1 93.69 133 MET A O 1
ATOM 1025 N N . THR A 1 134 ? -17.125 4.309 -1.758 1 89.75 134 THR A N 1
ATOM 1026 C CA . THR A 1 134 ? -18.297 4.996 -1.246 1 89.75 134 THR A CA 1
ATOM 1027 C C . THR A 1 134 ? -18.547 4.625 0.212 1 89.75 134 THR A C 1
ATOM 1029 O O . THR A 1 134 ? -18.266 3.502 0.63 1 89.75 134 THR A O 1
ATOM 1032 N N . PHE A 1 135 ? -18.859 5.555 1.073 1 81.38 135 PHE A N 1
ATOM 1033 C CA . PHE A 1 135 ? -19.203 5.301 2.467 1 81.38 135 PHE A CA 1
ATOM 1034 C C . PHE A 1 135 ? -20.312 6.246 2.928 1 81.38 135 PHE A C 1
ATOM 1036 O O . PHE A 1 135 ? -20.516 7.305 2.328 1 81.38 135 PHE A O 1
ATOM 1043 N N . MET B 1 1 ? -17.297 -15.867 4.137 1 31.11 1 MET B N 1
ATOM 1044 C CA . MET B 1 1 ? -16.188 -16.266 4.992 1 31.11 1 MET B CA 1
ATOM 1045 C C . MET B 1 1 ? -15.266 -15.078 5.262 1 31.11 1 MET B C 1
ATOM 1047 O O . MET B 1 1 ? -14.828 -14.398 4.328 1 31.11 1 MET B O 1
ATOM 1051 N N . GLU B 1 2 ? -15.227 -14.578 6.484 1 38.91 2 GLU B N 1
ATOM 1052 C CA . GLU B 1 2 ? -14.477 -13.438 6.992 1 38.91 2 GLU B CA 1
ATOM 1053 C C . GLU B 1 2 ? -12.984 -13.75 7.062 1 38.91 2 GLU B C 1
ATOM 1055 O O . GLU B 1 2 ? -12.586 -14.789 7.605 1 38.91 2 GLU B O 1
ATOM 1060 N N . VAL B 1 3 ? -12.25 -13.445 6.176 1 43.28 3 VAL B N 1
ATOM 1061 C CA . VAL B 1 3 ? -10.828 -13.656 6.395 1 43.28 3 VAL B CA 1
ATOM 1062 C C . VAL B 1 3 ? -10.367 -12.891 7.633 1 43.28 3 VAL B C 1
ATOM 1064 O O . VAL B 1 3 ? -10.414 -11.656 7.656 1 43.28 3 VAL B O 1
ATOM 1067 N N . GLY B 1 4 ? -10.18 -13.797 8.797 1 38.53 4 GLY B N 1
ATOM 1068 C CA . GLY B 1 4 ? -9.617 -13.195 10 1 38.53 4 GLY B CA 1
ATOM 1069 C C . GLY B 1 4 ? -8.125 -12.961 9.906 1 38.53 4 GLY B C 1
ATOM 1070 O O . GLY B 1 4 ? -7.387 -13.82 9.414 1 38.53 4 GLY B O 1
ATOM 1071 N N . ILE B 1 5 ? -7.66 -11.82 9.773 1 41.28 5 ILE B N 1
ATOM 1072 C CA . ILE B 1 5 ? -6.289 -11.32 9.766 1 41.28 5 ILE B CA 1
ATOM 1073 C C . ILE B 1 5 ? -5.625 -11.625 11.109 1 41.28 5 ILE B C 1
ATOM 1075 O O . ILE B 1 5 ? -6.16 -11.281 12.164 1 41.28 5 ILE B O 1
ATOM 1079 N N . GLU B 1 6 ? -4.75 -12.711 11.062 1 37.59 6 GLU B N 1
ATOM 1080 C CA . GLU B 1 6 ? -3.939 -13.039 12.227 1 37.59 6 GLU B CA 1
ATOM 1081 C C . GLU B 1 6 ? -3.092 -11.844 12.664 1 37.59 6 GLU B C 1
ATOM 1083 O O . GLU B 1 6 ? -2.705 -11.016 11.836 1 37.59 6 GLU B O 1
ATOM 1088 N N . GLU B 1 7 ? -2.92 -11.727 14 1 31.58 7 GLU B N 1
ATOM 1089 C CA . GLU B 1 7 ? -2.316 -10.648 14.773 1 31.58 7 GLU B CA 1
ATOM 1090 C C . GLU B 1 7 ? -0.795 -10.672 14.664 1 31.58 7 GLU B C 1
ATOM 1092 O O . GLU B 1 7 ? -0.105 -9.922 15.359 1 31.58 7 GLU B O 1
ATOM 1097 N N . ASN B 1 8 ? -0.035 -11.289 13.844 1 31.08 8 ASN B N 1
ATOM 1098 C CA . ASN B 1 8 ? 1.37 -11.32 14.234 1 31.08 8 ASN B CA 1
ATOM 1099 C C . ASN B 1 8 ? 1.947 -9.914 14.367 1 31.08 8 ASN B C 1
ATOM 1101 O O . ASN B 1 8 ? 1.481 -8.984 13.703 1 31.08 8 ASN B O 1
ATOM 1105 N N . PRO B 1 9 ? 3.225 -9.922 15.156 1 29.05 9 PRO B N 1
ATOM 1106 C CA . PRO B 1 9 ? 3.994 -8.789 15.68 1 29.05 9 PRO B CA 1
ATOM 1107 C C . PRO B 1 9 ? 4.676 -7.984 14.578 1 29.05 9 PRO B C 1
ATOM 1109 O O . PRO B 1 9 ? 5.547 -7.156 14.859 1 29.05 9 PRO B O 1
ATOM 1112 N N . HIS B 1 10 ? 4.852 -8.469 13.484 1 32.44 10 HIS B N 1
ATOM 1113 C CA . HIS B 1 10 ? 5.828 -7.98 12.516 1 32.44 10 HIS B CA 1
ATOM 1114 C C . HIS B 1 10 ? 5.867 -6.457 12.5 1 32.44 10 HIS B C 1
ATOM 1116 O O . HIS B 1 10 ? 4.891 -5.801 12.859 1 32.44 10 HIS B O 1
ATOM 1122 N N . ILE B 1 11 ? 7.168 -5.973 12.211 1 29.92 11 ILE B N 1
ATOM 1123 C CA . ILE B 1 11 ? 7.605 -4.582 12.273 1 29.92 11 ILE B CA 1
ATOM 1124 C C . ILE B 1 11 ? 6.664 -3.703 11.453 1 29.92 11 ILE B C 1
ATOM 1126 O O . ILE B 1 11 ? 6.684 -3.746 10.219 1 29.92 11 ILE B O 1
ATOM 1130 N N . GLU B 1 12 ? 5.457 -3.844 11.383 1 35.31 12 GLU B N 1
ATOM 1131 C CA . GLU B 1 12 ? 4.691 -2.688 10.922 1 35.31 12 GLU B CA 1
ATOM 1132 C C . GLU B 1 12 ? 5.41 -1.383 11.258 1 35.31 12 GLU B C 1
ATOM 1134 O O . GLU B 1 12 ? 6.254 -1.345 12.156 1 35.31 12 GLU B O 1
ATOM 1139 N N . LEU B 1 13 ? 5.223 -0.277 10.523 1 38.19 13 LEU B N 1
ATOM 1140 C CA . LEU B 1 13 ? 5.703 1.028 10.961 1 38.19 13 LEU B CA 1
ATOM 1141 C C . LEU B 1 13 ? 5.91 1.053 12.477 1 38.19 13 LEU B C 1
ATOM 1143 O O . LEU B 1 13 ? 4.965 0.851 13.234 1 38.19 13 LEU B O 1
ATOM 1147 N N . SER B 1 14 ? 6.945 0.235 12.977 1 39.12 14 SER B N 1
ATOM 1148 C CA . SER B 1 14 ? 7.301 0.482 14.367 1 39.12 14 SER B CA 1
ATOM 1149 C C . SER B 1 14 ? 7.156 1.958 14.727 1 39.12 14 SER B C 1
ATOM 1151 O O . SER B 1 14 ? 8.109 2.729 14.594 1 39.12 14 SER B O 1
ATOM 1153 N N . ILE B 1 15 ? 6.324 2.721 13.992 1 41.12 15 ILE B N 1
ATOM 1154 C CA . ILE B 1 15 ? 6 3.951 14.703 1 41.12 15 ILE B CA 1
ATOM 1155 C C . ILE B 1 15 ? 6.098 3.715 16.203 1 41.12 15 ILE B C 1
ATOM 1157 O O . ILE B 1 15 ? 5.27 3.008 16.781 1 41.12 15 ILE B O 1
ATOM 1161 N N . ASN B 1 16 ? 7.152 3.096 16.547 1 37.41 16 ASN B N 1
ATOM 1162 C CA . ASN B 1 16 ? 7.508 3.033 17.969 1 37.41 16 ASN B CA 1
ATOM 1163 C C . ASN B 1 16 ? 6.617 3.943 18.812 1 37.41 16 ASN B C 1
ATOM 1165 O O . ASN B 1 16 ? 5.988 4.863 18.281 1 37.41 16 ASN B O 1
ATOM 1169 N N . SER B 1 17 ? 6.832 3.783 20.156 1 38.06 17 SER B N 1
ATOM 1170 C CA . SER B 1 17 ? 6.391 4.328 21.438 1 38.06 17 SER B CA 1
ATOM 1171 C C . SER B 1 17 ? 6.027 5.805 21.312 1 38.06 17 SER B C 1
ATOM 1173 O O . SER B 1 17 ? 5.414 6.375 22.219 1 38.06 17 SER B O 1
ATOM 1175 N N . VAL B 1 18 ? 6.859 6.418 20.75 1 39.06 18 VAL B N 1
ATOM 1176 C CA . VAL B 1 18 ? 6.645 7.77 21.25 1 39.06 18 VAL B CA 1
ATOM 1177 C C . VAL B 1 18 ? 5.328 8.32 20.719 1 39.06 18 VAL B C 1
ATOM 1179 O O . VAL B 1 18 ? 4.762 9.258 21.281 1 39.06 18 VAL B O 1
ATOM 1182 N N . VAL B 1 19 ? 5.094 8.031 19.281 1 46.22 19 VAL B N 1
ATOM 1183 C CA . VAL B 1 19 ? 3.891 8.789 18.969 1 46.22 19 VAL B CA 1
ATOM 1184 C C . VAL B 1 19 ? 2.664 8.086 19.547 1 46.22 19 VAL B C 1
ATOM 1186 O O . VAL B 1 19 ? 2.582 6.855 19.516 1 46.22 19 VAL B O 1
ATOM 1189 N N . GLY B 1 20 ? 2.184 8.43 20.625 1 44.88 20 GLY B N 1
ATOM 1190 C CA . GLY B 1 20 ? 0.867 8.094 21.141 1 44.88 20 GLY B CA 1
ATOM 1191 C C . GLY B 1 20 ? -0.046 7.473 20.094 1 44.88 20 GLY B C 1
ATOM 1192 O O . GLY B 1 20 ? -1.271 7.566 20.203 1 44.88 20 GLY B O 1
ATOM 1193 N N . LEU B 1 21 ? 0.637 6.977 19.031 1 51.47 21 LEU B N 1
ATOM 1194 C CA . LEU B 1 21 ? -0.267 6.617 17.938 1 51.47 21 LEU B CA 1
ATOM 1195 C C . LEU B 1 21 ? -0.847 5.223 18.156 1 51.47 21 LEU B C 1
ATOM 1197 O O . LEU B 1 21 ? -0.229 4.383 18.812 1 51.47 21 LEU B O 1
ATOM 1201 N N . ILE B 1 22 ? -2.139 5.113 18.031 1 54.84 22 ILE B N 1
ATOM 1202 C CA . ILE B 1 22 ? -2.965 3.914 18.109 1 54.84 22 ILE B CA 1
ATOM 1203 C C . ILE B 1 22 ? -2.303 2.775 17.328 1 54.84 22 ILE B C 1
ATOM 1205 O O . ILE B 1 22 ? -1.614 3.012 16.344 1 54.84 22 ILE B O 1
ATOM 1209 N N . ASN B 1 23 ? -2.199 1.623 17.969 1 64.56 23 ASN B N 1
ATOM 1210 C CA . ASN B 1 23 ? -1.701 0.406 17.328 1 64.56 23 ASN B CA 1
ATOM 1211 C C . ASN B 1 23 ? -2.57 -0.009 16.141 1 64.56 23 ASN B C 1
ATOM 1213 O O . ASN B 1 23 ? -3.629 -0.612 16.328 1 64.56 23 ASN B O 1
ATOM 1217 N N . LEU B 1 24 ? -2.336 0.579 15.008 1 77.44 24 LEU B N 1
ATOM 1218 C CA . LEU B 1 24 ? -3.051 0.227 13.789 1 77.44 24 LEU B CA 1
ATOM 1219 C C . LEU B 1 24 ? -2.307 -0.856 13.016 1 77.44 24 LEU B C 1
ATOM 1221 O O . LEU B 1 24 ? -1.074 -0.91 13.039 1 77.44 24 LEU B O 1
ATOM 1225 N N . GLY B 1 25 ? -3.098 -1.886 12.586 1 86.25 25 GLY B N 1
ATOM 1226 C CA . GLY B 1 25 ? -2.543 -2.885 11.688 1 86.25 25 GLY B CA 1
ATOM 1227 C C . GLY B 1 25 ? -2.922 -2.658 10.234 1 86.25 25 GLY B C 1
ATOM 1228 O O . GLY B 1 25 ? -3.521 -1.636 9.898 1 86.25 25 GLY B O 1
ATOM 1229 N N . THR B 1 26 ? -2.4 -3.451 9.328 1 91.81 26 THR B N 1
ATOM 1230 C CA . THR B 1 26 ? -2.803 -3.516 7.93 1 91.81 26 THR B CA 1
ATOM 1231 C C . THR B 1 26 ? -3.484 -4.848 7.625 1 91.81 26 THR B C 1
ATOM 1233 O O . THR B 1 26 ? -3.596 -5.707 8.5 1 91.81 26 THR B O 1
ATOM 1236 N N . MET B 1 27 ? -3.998 -4.953 6.438 1 91.25 27 MET B N 1
ATOM 1237 C CA . MET B 1 27 ? -4.668 -6.188 6.031 1 91.25 27 MET B CA 1
ATOM 1238 C C . MET B 1 27 ? -3.65 -7.262 5.66 1 91.25 27 MET B C 1
ATOM 1240 O O . MET B 1 27 ? -3.213 -7.336 4.512 1 91.25 27 MET B O 1
ATOM 1244 N N . LYS B 1 28 ? -3.326 -7.992 6.629 1 92.5 28 LYS B N 1
ATOM 1245 C CA . LYS B 1 28 ? -2.408 -9.117 6.457 1 92.5 28 LYS B CA 1
ATOM 1246 C C . LYS B 1 28 ? -3.104 -10.445 6.742 1 92.5 28 LYS B C 1
ATOM 1248 O O . LYS B 1 28 ? -3.922 -10.539 7.66 1 92.5 28 LYS B O 1
ATOM 1253 N N . VAL B 1 29 ? -2.68 -11.438 5.902 1 92.5 29 VAL B N 1
ATOM 1254 C CA . VAL B 1 29 ? -3.221 -12.781 6.078 1 92.5 29 VAL B CA 1
ATOM 1255 C C . VAL B 1 29 ? -2.086 -13.797 6.062 1 92.5 29 VAL B C 1
ATOM 1257 O O . VAL B 1 29 ? -1.092 -13.625 5.355 1 92.5 29 VAL B O 1
ATOM 1260 N N . LYS B 1 30 ? -2.254 -14.75 6.934 1 92.06 30 LYS B N 1
ATOM 1261 C CA . LYS B 1 30 ? -1.349 -15.898 6.918 1 92.06 30 LYS B CA 1
ATOM 1262 C C . LYS B 1 30 ? -2.043 -17.141 6.367 1 92.06 30 LYS B C 1
ATOM 1264 O O . L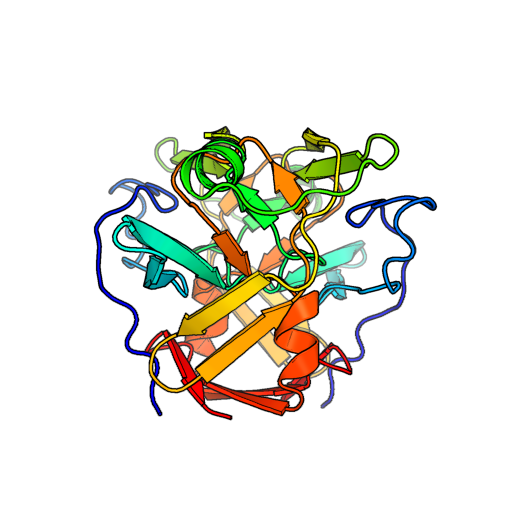YS B 1 30 ? -3.156 -17.469 6.781 1 92.06 30 LYS B O 1
ATOM 1269 N N . GLU B 1 31 ? -1.427 -17.688 5.359 1 88.31 31 GLU B N 1
ATOM 1270 C CA . GLU B 1 31 ? -1.954 -18.906 4.75 1 88.31 31 GLU B CA 1
ATOM 1271 C C . GLU B 1 31 ? -0.854 -19.953 4.551 1 88.31 31 GLU B C 1
ATOM 1273 O O . GLU B 1 31 ? 0.333 -19.609 4.594 1 88.31 31 GLU B O 1
ATOM 1278 N N . LYS B 1 32 ? -1.272 -21.125 4.414 1 87.5 32 LYS B N 1
ATOM 1279 C CA . LYS B 1 32 ? -0.335 -22.188 4.066 1 87.5 32 LYS B CA 1
ATOM 1280 C C . LYS B 1 32 ? -0.317 -22.438 2.562 1 87.5 32 LYS B C 1
ATOM 1282 O O . LYS B 1 32 ? -1.365 -22.656 1.951 1 87.5 32 LYS B O 1
ATOM 1287 N N . LEU B 1 33 ? 0.847 -22.219 1.973 1 85.75 33 LEU B N 1
ATOM 1288 C CA . LEU B 1 33 ? 1.076 -22.578 0.577 1 85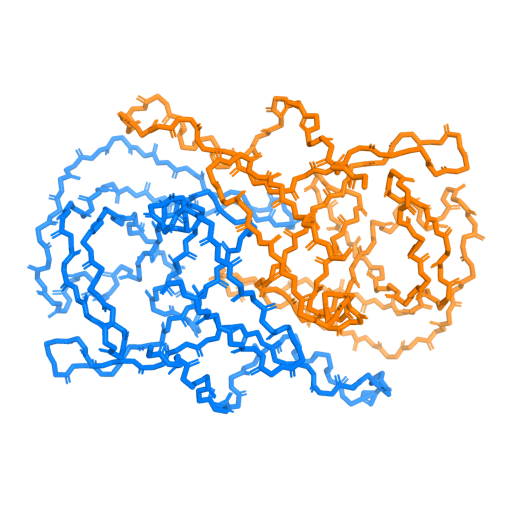.75 33 LEU B CA 1
ATOM 1289 C C . LEU B 1 33 ? 2.031 -23.766 0.467 1 85.75 33 LEU B C 1
ATOM 1291 O O . LEU B 1 33 ? 3.217 -23.641 0.791 1 85.75 33 LEU B O 1
ATOM 1295 N N . HIS B 1 34 ? 1.654 -24.906 -0.108 1 82.69 34 HIS B N 1
ATOM 1296 C CA . HIS B 1 34 ? 2.463 -26.109 -0.24 1 82.69 34 HIS B CA 1
ATOM 1297 C C . HIS B 1 34 ? 3.244 -26.391 1.039 1 82.69 34 HIS B C 1
ATOM 1299 O O . HIS B 1 34 ? 4.453 -26.625 0.995 1 82.69 34 HIS B O 1
ATOM 1305 N N . ASN B 1 35 ? 2.645 -26.25 2.207 1 83.5 35 ASN B N 1
ATOM 1306 C CA . ASN B 1 35 ? 3.172 -26.609 3.518 1 83.5 35 ASN B CA 1
ATOM 1307 C C . ASN B 1 35 ? 4.051 -25.516 4.094 1 83.5 35 ASN B C 1
ATOM 1309 O O . ASN B 1 35 ? 4.805 -25.734 5.039 1 83.5 35 ASN B O 1
ATOM 1313 N N . GLU B 1 36 ? 4.137 -24.422 3.453 1 89.56 36 GLU B N 1
ATOM 1314 C CA . GLU B 1 36 ? 4.848 -23.25 3.957 1 89.56 36 GLU B CA 1
ATOM 1315 C C . GLU B 1 36 ? 3.871 -22.172 4.422 1 89.56 36 GLU B C 1
ATOM 1317 O O . GLU B 1 36 ? 2.885 -21.891 3.738 1 89.56 36 GLU B O 1
ATOM 1322 N N . GLU B 1 37 ? 4.117 -21.766 5.652 1 92.44 37 GLU B N 1
ATOM 1323 C CA . GLU B 1 37 ? 3.344 -20.609 6.113 1 92.44 37 GLU B CA 1
ATOM 1324 C C . GLU B 1 37 ? 3.795 -19.328 5.418 1 92.44 37 GLU B C 1
ATOM 1326 O O . GLU B 1 37 ? 4.977 -18.984 5.453 1 92.44 37 GLU B O 1
ATOM 1331 N N . VAL B 1 38 ? 2.883 -18.672 4.777 1 94.94 38 VAL B N 1
ATOM 1332 C CA . VAL B 1 38 ? 3.195 -17.5 3.965 1 94.94 38 VAL B CA 1
ATOM 1333 C C . VAL B 1 38 ? 2.414 -16.297 4.477 1 94.94 38 VAL B C 1
ATOM 1335 O O . VAL B 1 38 ? 1.209 -16.391 4.727 1 94.94 38 VAL B O 1
ATOM 1338 N N . ALA B 1 39 ? 3.102 -15.227 4.734 1 94.44 39 ALA B N 1
ATOM 1339 C CA . ALA B 1 39 ? 2.48 -13.953 5.105 1 94.44 39 ALA B CA 1
ATOM 1340 C C . ALA B 1 39 ? 2.135 -13.133 3.867 1 94.44 39 ALA B C 1
ATOM 1342 O O . ALA B 1 39 ? 2.996 -12.883 3.018 1 94.44 39 ALA B O 1
ATOM 1343 N N . MET B 1 40 ? 0.85 -12.703 3.811 1 95.38 40 MET B N 1
ATOM 1344 C CA . MET B 1 40 ? 0.377 -11.945 2.654 1 95.38 40 MET B CA 1
ATOM 1345 C C . MET B 1 40 ? -0.143 -10.57 3.076 1 95.38 40 MET B C 1
ATOM 1347 O O . MET B 1 40 ? -0.835 -10.453 4.09 1 95.38 40 MET B O 1
ATOM 1351 N N . LEU B 1 41 ? 0.217 -9.578 2.336 1 94.06 41 LEU B N 1
ATOM 1352 C CA . LEU B 1 41 ? -0.293 -8.219 2.521 1 94.06 41 LEU B CA 1
ATOM 1353 C C . LEU B 1 41 ? -1.243 -7.84 1.392 1 94.06 41 LEU B C 1
ATOM 1355 O O . LEU B 1 41 ? -0.914 -8.008 0.215 1 94.06 41 LEU B O 1
ATOM 1359 N N . ILE B 1 42 ? -2.486 -7.469 1.733 1 95.5 42 ILE B N 1
ATOM 1360 C CA . ILE B 1 42 ? -3.367 -6.832 0.759 1 95.5 42 ILE B CA 1
ATOM 1361 C C . ILE B 1 42 ? -3.049 -5.344 0.668 1 95.5 42 ILE B C 1
ATOM 1363 O O . ILE B 1 42 ? -3.109 -4.625 1.67 1 95.5 42 ILE B O 1
ATOM 1367 N N . ASP B 1 43 ? -2.674 -4.914 -0.543 1 92.88 43 ASP B N 1
ATOM 1368 C CA . ASP B 1 43 ? -2.145 -3.561 -0.688 1 92.88 43 ASP B CA 1
ATOM 1369 C C . ASP B 1 43 ? -2.756 -2.857 -1.898 1 92.88 43 ASP B C 1
ATOM 1371 O O . ASP B 1 43 ? -2.365 -3.121 -3.037 1 92.88 43 ASP B O 1
ATOM 1375 N N . CYS B 1 44 ? -3.668 -1.885 -1.587 1 94.5 44 CYS B N 1
ATOM 1376 C CA . CYS B 1 44 ? -4.312 -1.17 -2.684 1 94.5 44 CYS B CA 1
ATOM 1377 C C . CYS B 1 44 ? -3.438 -0.022 -3.174 1 94.5 44 CYS B C 1
ATOM 1379 O O . CYS B 1 44 ? -3.848 0.748 -4.043 1 94.5 44 CYS B O 1
ATOM 1381 N N . GLY B 1 45 ? -2.242 0.113 -2.662 1 90.19 45 GLY B N 1
ATOM 1382 C CA . GLY B 1 45 ? -1.3 1.135 -3.092 1 90.19 45 GLY B CA 1
ATOM 1383 C C . GLY B 1 45 ? -0.365 0.661 -4.188 1 90.19 45 GLY B C 1
ATOM 1384 O O . GLY B 1 45 ? 0.396 1.453 -4.746 1 90.19 45 GLY B O 1
ATOM 1385 N N . VAL B 1 46 ? -0.402 -0.594 -4.469 1 89.62 46 VAL B N 1
ATOM 1386 C CA . VAL B 1 46 ? 0.447 -1.118 -5.535 1 89.62 46 VAL B CA 1
ATOM 1387 C C . VAL B 1 46 ? -0.42 -1.729 -6.633 1 89.62 46 VAL B C 1
ATOM 1389 O O . VAL B 1 46 ? -1.467 -2.318 -6.352 1 89.62 46 VAL B O 1
ATOM 1392 N N . THR B 1 47 ? 0.052 -1.69 -7.852 1 91 47 THR B N 1
ATOM 1393 C CA . THR B 1 47 ? -0.748 -2.072 -9.008 1 91 47 THR B CA 1
ATOM 1394 C C . THR B 1 47 ? -0.764 -3.59 -9.18 1 91 47 THR B C 1
ATOM 1396 O O . THR B 1 47 ? -1.818 -4.184 -9.414 1 91 47 THR B O 1
ATOM 1399 N N . HIS B 1 48 ? 0.374 -4.277 -9.031 1 92.56 48 HIS B N 1
ATOM 1400 C CA . HIS B 1 48 ? 0.527 -5.688 -9.367 1 92.56 48 HIS B CA 1
ATOM 1401 C C . HIS B 1 48 ? 0.708 -6.539 -8.117 1 92.56 48 HIS B C 1
ATOM 1403 O O . HIS B 1 48 ? 0.846 -6.008 -7.012 1 92.56 48 HIS B O 1
ATOM 1409 N N . ASN B 1 49 ? 0.574 -7.805 -8.344 1 94.88 49 ASN B N 1
ATOM 1410 C CA . ASN B 1 49 ? 0.881 -8.773 -7.297 1 94.88 49 ASN B CA 1
ATOM 1411 C C . ASN B 1 49 ? 2.367 -9.117 -7.27 1 94.88 49 ASN B C 1
ATOM 1413 O O . ASN B 1 49 ? 2.996 -9.258 -8.32 1 94.88 49 ASN B O 1
ATOM 1417 N N . PHE B 1 50 ? 2.873 -9.25 -6.09 1 94.69 50 PHE B N 1
ATOM 1418 C CA . PHE B 1 50 ? 4.289 -9.57 -5.945 1 94.69 50 PHE B CA 1
ATOM 1419 C C . PHE B 1 50 ? 4.477 -10.781 -5.047 1 94.69 50 PHE B C 1
ATOM 1421 O O . PHE B 1 50 ? 3.68 -11.023 -4.137 1 94.69 50 PHE B O 1
ATOM 1428 N N . ILE B 1 51 ? 5.527 -11.484 -5.352 1 96.12 51 ILE B N 1
ATOM 1429 C CA . ILE B 1 51 ? 5.859 -12.672 -4.57 1 96.12 51 ILE B CA 1
ATOM 1430 C C . ILE B 1 51 ? 7.352 -12.68 -4.254 1 96.12 51 ILE B C 1
ATOM 1432 O O . ILE B 1 51 ? 8.172 -12.312 -5.098 1 96.12 51 ILE B O 1
ATOM 1436 N N . LEU B 1 52 ? 7.699 -13.078 -3.064 1 96.38 52 LEU B N 1
ATOM 1437 C CA . LEU B 1 52 ? 9.086 -13.203 -2.633 1 96.38 52 LEU B CA 1
ATOM 1438 C C . LEU B 1 52 ? 9.844 -14.172 -3.533 1 96.38 52 LEU B C 1
ATOM 1440 O O . LEU B 1 52 ? 9.422 -15.32 -3.721 1 96.38 52 LEU B O 1
ATOM 1444 N N . LYS B 1 53 ? 10.945 -13.75 -3.982 1 96.44 53 LYS B N 1
ATOM 1445 C CA . LYS B 1 53 ? 11.742 -14.539 -4.914 1 96.44 53 LYS B CA 1
ATOM 1446 C C . LYS B 1 53 ? 12.109 -15.891 -4.312 1 96.44 53 LYS B C 1
ATOM 1448 O O . LYS B 1 53 ? 12.031 -16.922 -4.988 1 96.44 53 LYS B O 1
ATOM 1453 N N . LYS B 1 54 ? 12.57 -15.883 -3.104 1 95.94 54 LYS B N 1
ATOM 1454 C CA . LYS B 1 54 ? 12.953 -17.125 -2.441 1 95.94 54 LYS B CA 1
ATOM 1455 C C . LYS B 1 54 ? 11.781 -18.109 -2.391 1 95.94 54 LYS B C 1
ATOM 1457 O O . LYS B 1 54 ? 11.969 -19.328 -2.49 1 95.94 54 LYS B O 1
ATOM 1462 N N . LEU B 1 55 ? 10.602 -17.625 -2.201 1 96.06 55 LEU B N 1
ATOM 1463 C CA . LEU B 1 55 ? 9.406 -18.453 -2.152 1 96.06 55 LEU B CA 1
ATOM 1464 C C . LEU B 1 55 ? 9.141 -19.109 -3.504 1 96.06 55 LEU B C 1
ATOM 1466 O O . LEU B 1 55 ? 8.727 -20.266 -3.564 1 96.06 55 LEU B O 1
ATOM 1470 N N . VAL B 1 56 ? 9.352 -18.391 -4.609 1 96.44 56 VAL B N 1
ATOM 1471 C CA . VAL B 1 56 ? 9.203 -18.922 -5.961 1 96.44 56 VAL B CA 1
ATOM 1472 C C . VAL B 1 56 ? 10.086 -20.156 -6.133 1 96.44 56 VAL B C 1
ATOM 1474 O O . VAL B 1 56 ? 9.641 -21.188 -6.66 1 96.44 56 VAL B O 1
ATOM 1477 N N . THR B 1 57 ? 11.305 -20.016 -5.676 1 95.56 57 THR B N 1
ATOM 1478 C CA . THR B 1 57 ? 12.273 -21.094 -5.781 1 95.56 57 THR B CA 1
ATOM 1479 C C . THR B 1 57 ? 11.867 -22.266 -4.883 1 95.56 57 THR B C 1
ATOM 1481 O O . THR B 1 57 ? 11.859 -23.422 -5.32 1 95.56 57 THR B O 1
ATOM 1484 N N . SER B 1 58 ? 11.531 -21.953 -3.658 1 94.94 58 SER B N 1
ATOM 1485 C CA . SER B 1 58 ? 11.211 -23 -2.684 1 94.94 58 SER B CA 1
ATOM 1486 C C . SER B 1 58 ? 9.977 -23.797 -3.1 1 94.94 58 SER B C 1
ATOM 1488 O O . SER B 1 58 ? 9.898 -25 -2.85 1 94.94 58 SER B O 1
ATOM 1490 N N . LEU B 1 59 ? 9.07 -23.141 -3.77 1 93.94 59 LEU B N 1
ATOM 1491 C CA . LEU B 1 59 ? 7.828 -23.781 -4.164 1 93.94 59 LEU B CA 1
ATOM 1492 C C . LEU B 1 59 ? 7.906 -24.297 -5.598 1 93.94 59 LEU B C 1
ATOM 1494 O O . LEU B 1 59 ? 6.961 -24.906 -6.098 1 93.94 59 LEU B O 1
ATOM 1498 N N . ASN B 1 60 ? 9.016 -24.016 -6.273 1 94.75 60 ASN B N 1
ATOM 1499 C CA . ASN B 1 60 ? 9.242 -24.406 -7.664 1 94.75 60 ASN B CA 1
ATOM 1500 C C . ASN B 1 60 ? 8.125 -23.906 -8.578 1 94.75 60 ASN B C 1
ATOM 1502 O O . ASN B 1 60 ? 7.574 -24.672 -9.367 1 94.75 60 ASN B O 1
ATOM 1506 N N . LEU B 1 61 ? 7.777 -22.672 -8.367 1 95.31 61 LEU B N 1
ATOM 1507 C CA . LEU B 1 61 ? 6.738 -22.078 -9.211 1 95.31 61 LEU B CA 1
ATOM 1508 C C . LEU B 1 61 ? 7.262 -21.844 -10.625 1 95.31 61 LEU B C 1
ATOM 1510 O O . LEU B 1 61 ? 8.375 -21.359 -10.805 1 95.31 61 LEU B O 1
ATOM 1514 N N . PRO B 1 62 ? 6.402 -22.219 -11.617 1 95.88 62 PRO B N 1
ATOM 1515 C CA . PRO B 1 62 ? 6.82 -21.891 -12.984 1 95.88 62 PRO B CA 1
ATOM 1516 C C . PRO B 1 62 ? 6.996 -20.391 -13.203 1 95.88 62 PRO B C 1
ATOM 1518 O O . PRO B 1 62 ? 6.164 -19.594 -12.75 1 95.88 62 PRO B O 1
ATOM 1521 N N . THR B 1 63 ? 8.078 -20.016 -13.82 1 95.69 63 THR B N 1
ATOM 1522 C CA . THR B 1 63 ? 8.398 -18.609 -14.07 1 95.69 63 THR B CA 1
ATOM 1523 C C . THR B 1 63 ? 8.742 -18.391 -15.547 1 95.69 63 THR B C 1
ATOM 1525 O O . THR B 1 63 ? 9.547 -19.125 -16.109 1 95.69 63 THR B O 1
ATOM 1528 N N . LYS B 1 64 ? 8.039 -17.484 -16.141 1 94.44 64 LYS B N 1
ATOM 1529 C CA . LYS B 1 64 ? 8.367 -17.078 -17.5 1 94.44 64 LYS B CA 1
ATOM 1530 C C . LYS B 1 64 ? 9.367 -15.922 -17.5 1 94.44 64 LYS B C 1
ATOM 1532 O O . LYS B 1 64 ? 9.219 -14.961 -16.734 1 94.44 64 LYS B O 1
ATOM 1537 N N . GLU B 1 65 ? 10.305 -16.016 -18.359 1 90 65 GLU B N 1
ATOM 1538 C CA . GLU B 1 65 ? 11.289 -14.938 -18.469 1 90 65 GLU B CA 1
ATOM 1539 C C . GLU B 1 65 ? 10.672 -13.688 -19.078 1 90 65 GLU B C 1
ATOM 1541 O O . GLU B 1 65 ? 9.875 -13.773 -20.016 1 90 65 GLU B O 1
ATOM 1546 N N . THR B 1 66 ? 10.977 -12.578 -18.453 1 85.81 66 THR B N 1
ATOM 1547 C CA . THR B 1 66 ? 10.57 -11.281 -18.969 1 85.81 66 THR B CA 1
ATOM 1548 C C . THR B 1 66 ? 11.742 -10.297 -18.953 1 85.81 66 THR B C 1
ATOM 1550 O O . THR B 1 66 ? 12.812 -10.617 -18.422 1 85.81 66 THR B O 1
ATOM 1553 N N . SER B 1 67 ? 11.586 -9.188 -19.672 1 84.25 67 SER B N 1
ATOM 1554 C CA . SER B 1 67 ? 12.523 -8.102 -19.438 1 84.25 67 SER B CA 1
ATOM 1555 C C . SER B 1 67 ? 12.516 -7.66 -17.984 1 84.25 67 SER B C 1
ATOM 1557 O O . SER B 1 67 ? 11.586 -7.996 -17.234 1 84.25 67 SER B O 1
ATOM 1559 N N . ASN B 1 68 ? 13.555 -6.949 -17.688 1 87.88 68 ASN B N 1
ATOM 1560 C CA . ASN B 1 68 ? 13.625 -6.402 -16.328 1 87.88 68 ASN B CA 1
ATOM 1561 C C . ASN B 1 68 ? 12.555 -5.348 -16.094 1 87.88 68 ASN B C 1
ATOM 1563 O O . ASN B 1 68 ? 12.133 -4.656 -17.031 1 87.88 68 ASN B O 1
ATOM 1567 N N . TYR B 1 69 ? 12.031 -5.367 -14.836 1 85.44 69 TYR B N 1
ATOM 1568 C CA . TYR B 1 69 ? 11.141 -4.301 -14.406 1 85.44 69 TYR B CA 1
ATOM 1569 C C . TYR B 1 69 ? 11.625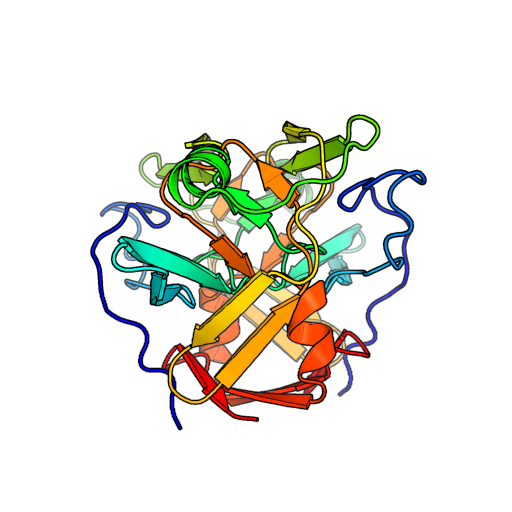 -3.666 -13.102 1 85.44 69 TYR B C 1
ATOM 1571 O O . TYR B 1 69 ? 12.492 -4.219 -12.43 1 85.44 69 TYR B O 1
ATOM 1579 N N . GLY B 1 70 ? 11.164 -2.436 -12.883 1 86.69 70 GLY B N 1
ATOM 1580 C CA . GLY B 1 70 ? 11.453 -1.722 -11.648 1 86.69 70 GLY B CA 1
ATOM 1581 C C . GLY B 1 70 ? 10.203 -1.311 -10.891 1 86.69 70 GLY B C 1
ATOM 1582 O O . GLY B 1 70 ? 9.188 -0.964 -11.5 1 86.69 70 GLY B O 1
ATOM 1583 N N . VAL B 1 71 ? 10.273 -1.502 -9.633 1 84.5 71 VAL B N 1
ATOM 1584 C CA . VAL B 1 71 ? 9.203 -1.059 -8.742 1 84.5 71 VAL B CA 1
ATOM 1585 C C . VAL B 1 71 ? 9.688 0.119 -7.898 1 84.5 71 VAL B C 1
ATOM 1587 O O . VAL B 1 71 ? 10.711 0.021 -7.211 1 84.5 71 VAL B O 1
ATOM 1590 N N . ILE B 1 72 ? 8.977 1.253 -7.988 1 81 72 ILE B N 1
ATOM 1591 C CA . ILE B 1 72 ? 9.367 2.447 -7.25 1 81 72 ILE B CA 1
ATOM 1592 C C . ILE B 1 72 ? 8.648 2.48 -5.902 1 81 72 ILE B C 1
ATOM 1594 O O . ILE B 1 72 ? 7.43 2.328 -5.836 1 81 72 ILE B O 1
ATOM 1598 N N . MET B 1 73 ? 9.391 2.699 -4.898 1 77.81 73 MET B N 1
ATOM 1599 C CA . MET B 1 73 ? 8.867 2.801 -3.537 1 77.81 73 MET B CA 1
ATOM 1600 C C . MET B 1 73 ? 8.539 4.25 -3.188 1 77.81 73 MET B C 1
ATOM 1602 O O . MET B 1 73 ? 8.914 5.168 -3.914 1 77.81 73 MET B O 1
ATOM 1606 N N . GLY B 1 74 ? 7.836 4.496 -2.141 1 74.56 74 GLY B N 1
ATOM 1607 C CA . GLY B 1 74 ? 7.5 5.832 -1.679 1 74.56 74 GLY B CA 1
ATOM 1608 C C . GLY B 1 74 ? 8.719 6.695 -1.417 1 74.56 74 GLY B C 1
ATOM 1609 O O . GLY B 1 74 ? 8.641 7.926 -1.475 1 74.56 74 GLY B O 1
ATOM 1610 N N . SER B 1 75 ? 9.828 6.035 -1.209 1 72.88 75 SER B N 1
ATOM 1611 C CA . SER B 1 75 ? 11.078 6.742 -0.946 1 72.88 75 SER B CA 1
ATOM 1612 C C . SER B 1 75 ? 11.711 7.25 -2.238 1 72.88 75 SER B C 1
ATOM 1614 O O . SER B 1 75 ? 12.625 8.07 -2.207 1 72.88 75 SER B O 1
ATOM 1616 N N . GLY B 1 76 ? 11.203 6.734 -3.312 1 76.38 76 GLY B N 1
ATOM 1617 C CA . GLY B 1 76 ? 11.844 7.031 -4.582 1 76.38 76 GLY B CA 1
ATOM 1618 C C . GLY B 1 76 ? 12.875 5.996 -4.988 1 76.38 76 GLY B C 1
A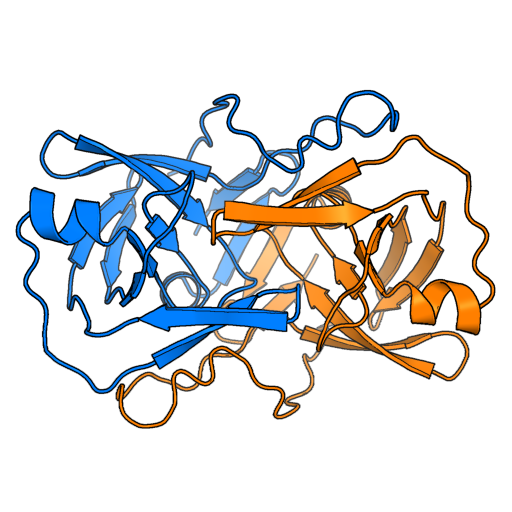TOM 1619 O O . GLY B 1 76 ? 13.359 6.004 -6.121 1 76.38 76 GLY B O 1
ATOM 1620 N N . THR B 1 77 ? 13.172 5.145 -4.105 1 77.62 77 THR B N 1
ATOM 1621 C CA . THR B 1 77 ? 14.086 4.055 -4.441 1 77.62 77 THR B CA 1
ATOM 1622 C C . THR B 1 77 ? 13.375 2.998 -5.285 1 77.62 77 THR B C 1
ATOM 1624 O O . THR B 1 77 ? 12.156 2.846 -5.207 1 77.62 77 THR B O 1
ATOM 1627 N N . SER B 1 78 ? 14.172 2.338 -6.109 1 82 78 SER B N 1
ATOM 1628 C CA . SER B 1 78 ? 13.586 1.319 -6.98 1 82 78 SER B CA 1
ATOM 1629 C C . SER B 1 78 ? 14.156 -0.062 -6.668 1 82 78 SER B C 1
ATOM 1631 O O . SER B 1 78 ? 15.32 -0.191 -6.297 1 82 78 SER B O 1
ATOM 1633 N N . ILE B 1 79 ? 13.281 -0.995 -6.707 1 83.94 79 ILE B N 1
ATOM 1634 C CA . ILE B 1 79 ? 13.672 -2.398 -6.66 1 83.94 79 ILE B CA 1
ATOM 1635 C C . ILE B 1 79 ? 13.508 -3.027 -8.047 1 83.94 79 ILE B C 1
ATOM 1637 O O . ILE B 1 79 ? 12.492 -2.822 -8.711 1 83.94 79 ILE B O 1
ATOM 1641 N N . LYS B 1 80 ? 14.609 -3.75 -8.391 1 87.25 80 LYS B N 1
ATOM 1642 C CA . LYS B 1 80 ? 14.555 -4.398 -9.695 1 87.25 80 LYS B CA 1
ATOM 1643 C C . LYS B 1 80 ? 14.07 -5.84 -9.578 1 87.25 80 LYS B C 1
ATOM 1645 O O . LYS B 1 80 ? 14.359 -6.516 -8.586 1 87.25 80 LYS B O 1
ATOM 1650 N N . GLY B 1 81 ? 13.32 -6.238 -10.617 1 90.19 81 GLY B N 1
ATOM 1651 C CA . GLY B 1 81 ? 12.844 -7.605 -10.727 1 90.19 81 GLY B CA 1
ATOM 1652 C C . GLY B 1 81 ? 12.812 -8.117 -12.156 1 90.19 81 GLY B C 1
ATOM 1653 O O . GLY B 1 81 ? 13.078 -7.363 -13.094 1 90.19 81 GLY B O 1
ATOM 1654 N N . LYS B 1 82 ? 12.641 -9.406 -12.203 1 90.44 82 LYS B N 1
ATOM 1655 C CA . LYS B 1 82 ? 12.5 -10.062 -13.5 1 90.44 82 LYS B CA 1
ATOM 1656 C C . LYS B 1 82 ? 11.625 -11.312 -13.398 1 90.44 82 LYS B C 1
ATOM 1658 O O . LYS B 1 82 ? 11.539 -11.93 -12.336 1 90.44 82 LYS B O 1
ATOM 1663 N N . GLY B 1 83 ? 11.023 -11.539 -14.602 1 92.12 83 GLY B N 1
ATOM 1664 C CA . GLY B 1 83 ? 10.211 -12.742 -14.672 1 92.12 83 GLY B CA 1
ATOM 1665 C C . GLY B 1 83 ? 8.789 -12.531 -14.18 1 92.12 83 GLY B C 1
ATOM 1666 O O . GLY B 1 83 ? 8.484 -11.5 -13.578 1 92.12 83 GLY B O 1
ATOM 1667 N N . ILE B 1 84 ? 7.945 -13.516 -14.531 1 94.5 84 ILE B N 1
ATOM 1668 C CA . ILE B 1 84 ? 6.551 -13.516 -14.094 1 94.5 84 ILE B CA 1
ATOM 1669 C C . ILE B 1 84 ? 6.109 -14.938 -13.781 1 94.5 84 ILE B C 1
ATOM 1671 O O . ILE B 1 84 ? 6.391 -15.867 -14.547 1 94.5 84 ILE B O 1
ATOM 1675 N N . CYS B 1 85 ? 5.547 -15.078 -12.578 1 95.94 85 CYS B N 1
ATOM 1676 C CA . CYS B 1 85 ? 4.895 -16.344 -12.227 1 95.94 85 CYS B CA 1
ATOM 1677 C C . CYS B 1 85 ? 3.42 -16.312 -12.609 1 95.94 85 CYS B C 1
ATOM 1679 O O . CYS B 1 85 ? 2.615 -15.648 -11.953 1 95.94 85 CYS B O 1
ATOM 1681 N N . GLY B 1 86 ? 3.086 -17.078 -13.586 1 93.88 86 GLY B N 1
ATOM 1682 C CA . GLY B 1 86 ? 1.724 -17.078 -14.094 1 93.88 86 GLY B CA 1
ATOM 1683 C C . GLY B 1 86 ? 0.825 -18.078 -13.406 1 93.88 86 GLY B C 1
ATOM 1684 O O . GLY B 1 86 ? 1.273 -19.172 -13.039 1 93.88 86 GLY B O 1
ATOM 1685 N N . ASN B 1 87 ? -0.438 -17.688 -13.211 1 93.56 87 ASN B N 1
ATOM 1686 C CA . ASN B 1 87 ? -1.51 -18.578 -12.766 1 93.56 87 ASN B CA 1
ATOM 1687 C C . ASN B 1 87 ? -1.16 -19.266 -11.453 1 93.56 87 ASN B C 1
ATOM 1689 O O . ASN B 1 87 ? -1.332 -20.484 -11.32 1 93.56 87 ASN B O 1
ATOM 1693 N N . VAL B 1 88 ? -0.555 -18.531 -10.609 1 94.38 88 VAL B N 1
ATOM 1694 C CA . VAL B 1 88 ? -0.311 -19.062 -9.273 1 94.38 88 VAL B CA 1
ATOM 1695 C C . VAL B 1 88 ? -1.638 -19.234 -8.539 1 94.38 88 VAL B C 1
ATOM 1697 O O . VAL B 1 88 ? -2.465 -18.328 -8.508 1 94.38 88 VAL B O 1
ATOM 1700 N N . GLU B 1 89 ? -1.808 -20.422 -7.945 1 93.5 89 GLU B N 1
ATOM 1701 C CA . GLU B 1 89 ? -3.084 -20.734 -7.312 1 93.5 89 GLU B CA 1
ATOM 1702 C C . GLU B 1 89 ? -2.908 -21.016 -5.82 1 93.5 89 GLU B C 1
ATOM 1704 O O . GLU B 1 89 ? -2.031 -21.797 -5.43 1 93.5 89 GLU B O 1
ATOM 1709 N N . PHE B 1 90 ? -3.709 -20.328 -5.004 1 92.94 90 PHE B N 1
ATOM 1710 C CA . PHE B 1 90 ? -3.793 -20.625 -3.576 1 92.94 90 PHE B CA 1
ATOM 1711 C C . PHE B 1 90 ? -5.094 -20.094 -2.99 1 92.94 90 PHE B C 1
ATOM 1713 O O . PHE B 1 90 ? -5.906 -19.5 -3.701 1 92.94 90 PHE B O 1
ATOM 1720 N N . SER B 1 91 ? -5.305 -20.375 -1.703 1 90.81 91 SER B N 1
ATOM 1721 C CA . SER B 1 91 ? -6.543 -19.938 -1.061 1 90.81 91 SER B CA 1
ATOM 1722 C C . SER B 1 91 ? -6.262 -19.031 0.126 1 90.81 91 SER B C 1
ATOM 1724 O O . SER B 1 91 ? -5.25 -19.188 0.813 1 90.81 91 SER B O 1
ATOM 1726 N N . ILE B 1 92 ? -7.102 -18.047 0.275 1 89.94 92 ILE B N 1
ATOM 1727 C CA . ILE B 1 92 ? -7.207 -17.25 1.496 1 89.94 92 ILE B CA 1
ATOM 1728 C C . ILE B 1 92 ? -8.547 -17.531 2.176 1 89.94 92 ILE B C 1
ATOM 1730 O O . ILE B 1 92 ? -9.586 -17.016 1.747 1 89.94 92 ILE B O 1
ATOM 1734 N N . GLY B 1 93 ? -8.477 -18.25 3.291 1 83.94 93 GLY B N 1
ATOM 1735 C CA . GLY B 1 93 ? -9.75 -18.734 3.795 1 83.94 93 GLY B CA 1
ATOM 1736 C C . GLY B 1 93 ? -10.57 -19.453 2.744 1 83.94 93 GLY B C 1
ATOM 1737 O O . GLY B 1 93 ? -10.086 -20.391 2.111 1 83.94 93 GLY B O 1
ATOM 1738 N N . ASP B 1 94 ? -11.781 -18.906 2.447 1 84.44 94 ASP B N 1
ATOM 1739 C CA . ASP B 1 94 ? -12.688 -19.531 1.497 1 84.44 94 ASP B CA 1
ATOM 1740 C C . ASP B 1 94 ? -12.523 -18.938 0.1 1 84.44 94 ASP B C 1
ATOM 1742 O O . ASP B 1 94 ? -13.195 -19.359 -0.842 1 84.44 94 ASP B O 1
ATOM 1746 N N . TRP B 1 95 ? -11.531 -18.062 -0.089 1 88.06 95 TRP B N 1
ATOM 1747 C CA . TRP B 1 95 ? -11.336 -17.406 -1.372 1 88.06 95 TRP B CA 1
ATOM 1748 C C . TRP B 1 95 ? -10.203 -18.047 -2.158 1 88.06 95 TRP B C 1
ATOM 1750 O O . TRP B 1 95 ? -9.133 -18.328 -1.606 1 88.06 95 TRP B O 1
ATOM 1760 N N . LYS B 1 96 ? -10.539 -18.297 -3.367 1 91.44 96 LYS B N 1
ATOM 1761 C CA . LYS B 1 96 ? -9.516 -18.828 -4.262 1 91.44 96 LYS B CA 1
ATOM 1762 C C . LYS B 1 96 ? -8.82 -17.719 -5.027 1 91.44 96 LYS B C 1
ATOM 1764 O O . LYS B 1 96 ? -9.477 -16.797 -5.535 1 91.44 96 LYS B O 1
ATOM 1769 N N . VAL B 1 97 ? -7.523 -17.75 -5.012 1 94.31 97 VAL B N 1
ATOM 1770 C CA . VAL B 1 97 ? -6.711 -16.797 -5.77 1 94.31 97 VAL B CA 1
ATOM 1771 C C . VAL B 1 97 ? -6.027 -17.516 -6.93 1 94.31 97 VAL B C 1
ATOM 1773 O O . VAL B 1 97 ? -5.379 -18.547 -6.738 1 94.31 97 VAL B O 1
ATOM 1776 N N . VAL B 1 98 ? -6.285 -17.109 -8.102 1 95.12 98 VAL B N 1
ATOM 1777 C CA . VAL B 1 98 ? -5.555 -17.516 -9.297 1 95.12 98 VAL B CA 1
ATOM 1778 C C . VAL B 1 98 ? -5.09 -16.281 -10.062 1 95.12 98 VAL B C 1
ATOM 1780 O O . VAL B 1 98 ? -5.895 -15.609 -10.711 1 95.12 98 VAL B O 1
ATOM 1783 N N . ASP B 1 99 ? -3.801 -16.047 -9.953 1 94.94 99 ASP B N 1
ATOM 1784 C CA . ASP B 1 99 ? -3.328 -14.797 -10.547 1 94.94 99 ASP B CA 1
ATOM 1785 C C . ASP B 1 99 ? -1.846 -14.883 -10.906 1 94.94 99 ASP B C 1
ATOM 1787 O O . ASP B 1 99 ? -1.205 -15.906 -10.664 1 94.94 99 ASP B O 1
ATOM 1791 N N . ASN B 1 100 ? -1.345 -13.852 -11.57 1 94.69 100 ASN B N 1
ATOM 1792 C CA . ASN B 1 100 ? 0.078 -13.711 -11.859 1 94.69 100 ASN B CA 1
ATOM 1793 C C . ASN B 1 100 ? 0.798 -12.93 -10.766 1 94.69 100 ASN B C 1
ATOM 1795 O O . ASN B 1 100 ? 0.217 -12.031 -10.156 1 94.69 100 ASN B O 1
ATOM 1799 N N . PHE B 1 101 ? 2.053 -13.297 -10.609 1 95.19 101 PHE B N 1
ATOM 1800 C CA . PHE B 1 101 ? 2.861 -12.633 -9.594 1 95.19 101 PHE B CA 1
ATOM 1801 C C . PHE B 1 101 ? 4.242 -12.281 -10.141 1 95.19 101 PHE B C 1
ATOM 1803 O O . PHE B 1 101 ? 4.836 -13.07 -10.883 1 95.19 101 PHE B O 1
ATOM 1810 N N . LEU B 1 102 ? 4.684 -11.133 -9.766 1 94.75 102 LEU B N 1
ATOM 1811 C CA . LEU B 1 102 ? 6.035 -10.695 -10.094 1 94.75 102 LEU B CA 1
ATOM 1812 C C . LEU B 1 102 ? 6.996 -10.992 -8.945 1 94.75 102 LEU B C 1
ATOM 1814 O O . LEU B 1 102 ? 6.797 -10.516 -7.824 1 94.75 102 LEU B O 1
ATOM 1818 N N . PRO B 1 103 ? 8.031 -11.75 -9.273 1 96.12 103 PRO B N 1
ATOM 1819 C CA . PRO B 1 103 ? 9 -12.031 -8.211 1 96.12 103 PRO B CA 1
ATOM 1820 C C . PRO B 1 103 ? 9.836 -10.805 -7.84 1 96.12 103 PRO B C 1
ATOM 1822 O O . PRO B 1 103 ? 10.328 -10.094 -8.719 1 96.12 103 PRO B O 1
ATOM 1825 N N . LEU B 1 104 ? 9.977 -10.523 -6.523 1 94.69 104 LEU B N 1
ATOM 1826 C CA . LEU B 1 104 ? 10.805 -9.445 -5.988 1 94.69 104 LEU B CA 1
ATOM 1827 C C . LEU B 1 104 ? 11.523 -9.891 -4.719 1 94.69 104 LEU B C 1
ATOM 1829 O O . LEU B 1 104 ? 11.086 -10.844 -4.059 1 94.69 104 LEU B O 1
ATOM 1833 N N . GLU B 1 105 ? 12.672 -9.172 -4.457 1 93.81 105 GLU B N 1
ATOM 1834 C CA . GLU B 1 105 ? 13.305 -9.352 -3.154 1 93.81 105 GLU B CA 1
ATOM 1835 C C . GLU B 1 105 ? 12.539 -8.594 -2.066 1 93.81 105 GLU B C 1
ATOM 1837 O O . GLU B 1 105 ? 12.867 -7.445 -1.758 1 93.81 105 GLU B O 1
ATOM 1842 N N . LEU B 1 106 ? 11.539 -9.242 -1.537 1 91.12 106 LEU B N 1
ATOM 1843 C CA . LEU B 1 106 ? 10.734 -8.633 -0.483 1 91.12 106 LEU B CA 1
ATOM 1844 C C . LEU B 1 106 ? 11.328 -8.922 0.89 1 91.12 106 LEU B C 1
ATOM 1846 O O . LEU B 1 106 ? 12.102 -9.867 1.051 1 91.12 106 LEU B O 1
ATOM 1850 N N . ARG B 1 107 ? 11.047 -8.055 1.781 1 86.94 107 ARG B N 1
ATOM 1851 C CA . ARG B 1 107 ? 11.453 -8.25 3.168 1 86.94 107 ARG B CA 1
ATOM 1852 C C . ARG B 1 107 ? 10.266 -8.125 4.113 1 86.94 107 ARG B C 1
ATOM 1854 O O . ARG B 1 107 ? 9.531 -7.133 4.066 1 86.94 107 ARG B O 1
ATOM 1861 N N . GLY B 1 108 ? 10.023 -9.156 4.977 1 86.56 108 GLY B N 1
ATOM 1862 C CA . GLY B 1 108 ? 8.992 -9.117 6 1 86.56 108 GLY B CA 1
ATOM 1863 C C . GLY B 1 108 ? 7.637 -9.57 5.496 1 86.56 108 GLY B C 1
ATOM 1864 O O . GLY B 1 108 ? 6.688 -9.695 6.273 1 86.56 108 GLY B O 1
ATOM 1865 N N . ILE B 1 109 ? 7.5 -9.789 4.246 1 91.62 109 ILE B N 1
ATOM 1866 C CA . ILE B 1 109 ? 6.266 -10.234 3.6 1 91.62 109 ILE B CA 1
ATOM 1867 C C . ILE B 1 109 ? 6.598 -11.195 2.461 1 91.62 109 ILE B C 1
ATOM 1869 O O . ILE B 1 109 ? 7.621 -11.047 1.79 1 91.62 109 ILE B O 1
ATOM 1873 N N . ASP B 1 110 ? 5.734 -12.156 2.27 1 95 110 ASP B N 1
ATOM 1874 C CA . ASP B 1 110 ? 6.008 -13.164 1.247 1 95 110 ASP B CA 1
ATOM 1875 C C . ASP B 1 110 ? 5.258 -12.844 -0.046 1 95 110 ASP B C 1
ATOM 1877 O O . ASP B 1 110 ? 5.758 -13.109 -1.141 1 95 110 ASP B O 1
ATOM 1881 N N . ILE B 1 111 ? 4.027 -12.359 0.132 1 96.06 111 ILE B N 1
ATOM 1882 C CA . ILE B 1 111 ? 3.164 -12.086 -1.012 1 96.06 111 ILE B CA 1
ATOM 1883 C C . ILE B 1 111 ? 2.445 -10.758 -0.807 1 96.06 111 ILE B C 1
ATOM 1885 O O . ILE B 1 111 ? 1.97 -10.461 0.293 1 96.06 111 ILE B O 1
ATOM 1889 N N . ILE B 1 112 ? 2.434 -9.938 -1.778 1 94.81 112 ILE B N 1
ATOM 1890 C CA . ILE B 1 112 ? 1.626 -8.727 -1.813 1 94.81 112 ILE B CA 1
ATOM 1891 C C . ILE B 1 112 ? 0.527 -8.867 -2.865 1 94.81 112 ILE B C 1
ATOM 1893 O O . ILE B 1 112 ? 0.812 -9.117 -4.039 1 94.81 112 ILE B O 1
ATOM 1897 N N . LEU B 1 113 ? -0.67 -8.789 -2.383 1 96 113 LEU B N 1
ATOM 1898 C CA . LEU B 1 113 ? -1.821 -8.758 -3.277 1 96 113 LEU B CA 1
ATOM 1899 C C . LEU B 1 113 ? -2.23 -7.316 -3.578 1 96 113 LEU B C 1
ATOM 1901 O O . LEU B 1 113 ? -2.74 -6.613 -2.701 1 96 113 LEU B O 1
ATOM 1905 N N . GLY B 1 114 ? -1.966 -6.887 -4.832 1 94.81 114 GLY B N 1
ATOM 1906 C CA . GLY B 1 114 ? -2.232 -5.516 -5.23 1 94.81 114 GLY B CA 1
ATOM 1907 C C . GLY B 1 114 ? -3.568 -5.344 -5.926 1 94.81 114 GLY B C 1
ATOM 1908 O O . GLY B 1 114 ? -4.473 -6.164 -5.758 1 94.81 114 GLY B O 1
ATOM 1909 N N . ILE B 1 115 ? -3.656 -4.254 -6.656 1 94.88 115 ILE B N 1
ATOM 1910 C CA . ILE B 1 115 ? -4.879 -3.873 -7.355 1 94.88 115 ILE B CA 1
ATOM 1911 C C . ILE B 1 115 ? -5.234 -4.934 -8.391 1 94.88 115 ILE B C 1
ATOM 1913 O O . ILE B 1 115 ? -6.41 -5.203 -8.641 1 94.88 115 ILE B O 1
ATOM 1917 N N . GLU B 1 116 ? -4.219 -5.566 -8.977 1 93.5 116 GLU B N 1
ATOM 1918 C CA . GLU B 1 116 ? -4.484 -6.609 -9.961 1 93.5 116 GLU B CA 1
ATOM 1919 C C . GLU B 1 116 ? -5.414 -7.68 -9.398 1 93.5 116 GLU B C 1
ATOM 1921 O O . GLU B 1 116 ? -6.391 -8.062 -10.039 1 93.5 116 GLU B O 1
ATOM 1926 N N . TRP B 1 117 ? -5.137 -8.125 -8.281 1 94.44 117 TRP B N 1
ATOM 1927 C CA . TRP B 1 117 ? -6 -9.102 -7.633 1 94.44 117 TRP B CA 1
ATOM 1928 C C . TRP B 1 117 ? -7.293 -8.461 -7.148 1 94.44 117 TRP B C 1
ATOM 1930 O O . TRP B 1 117 ? -8.383 -9 -7.359 1 94.44 117 TRP B O 1
ATOM 1940 N N . LEU B 1 118 ? -7.211 -7.297 -6.48 1 95.12 118 LEU B N 1
ATOM 1941 C CA . LEU B 1 118 ? -8.383 -6.598 -5.965 1 95.12 118 LEU B CA 1
ATOM 1942 C C . LEU B 1 118 ? -9.375 -6.305 -7.086 1 95.12 118 LEU B C 1
ATOM 1944 O O . LEU B 1 118 ? -10.586 -6.402 -6.887 1 95.12 118 LEU B O 1
ATOM 1948 N N . HIS B 1 119 ? -8.844 -5.965 -8.227 1 93.88 119 HIS B N 1
ATOM 1949 C CA . HIS B 1 119 ? -9.656 -5.707 -9.414 1 93.88 119 HIS B CA 1
ATOM 1950 C C . HIS B 1 119 ? -10.531 -6.906 -9.75 1 93.88 119 HIS B C 1
ATOM 1952 O O . HIS B 1 119 ? -11.688 -6.742 -10.156 1 93.88 119 HIS B O 1
ATOM 1958 N N . SER B 1 120 ? -10.016 -8.078 -9.586 1 92.69 120 SER B N 1
ATOM 1959 C CA . SER B 1 120 ? -10.742 -9.305 -9.914 1 92.69 120 SER B CA 1
ATOM 1960 C C . SER B 1 120 ? -11.898 -9.539 -8.961 1 92.69 120 SER B C 1
ATOM 1962 O O . SER B 1 120 ? -12.828 -10.289 -9.266 1 92.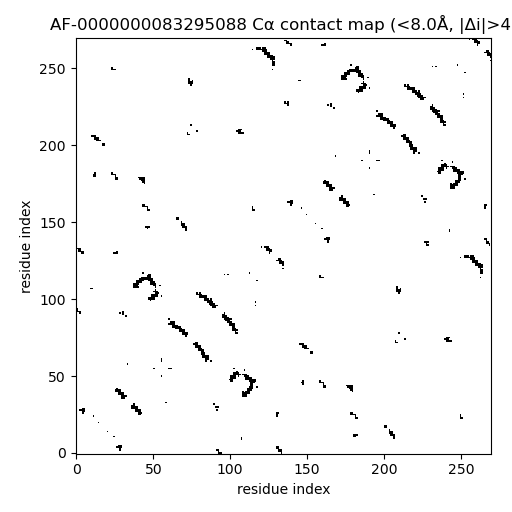69 120 SER B O 1
ATOM 1964 N N . LEU B 1 121 ? -11.891 -8.93 -7.785 1 93.19 121 LEU B N 1
ATOM 1965 C CA . LEU B 1 121 ? -12.945 -9.109 -6.793 1 93.19 121 LEU B CA 1
ATOM 1966 C C . LEU B 1 121 ? -14.156 -8.234 -7.117 1 93.19 121 LEU B C 1
ATOM 1968 O O . LEU B 1 121 ? -15.25 -8.469 -6.605 1 93.19 121 LEU B O 1
ATOM 1972 N N . GLY B 1 122 ? -13.914 -7.258 -7.965 1 93.75 122 GLY B N 1
ATOM 1973 C CA . GLY B 1 122 ? -14.992 -6.32 -8.234 1 93.75 122 GLY B CA 1
ATOM 1974 C C . GLY B 1 122 ? -15.297 -5.402 -7.066 1 93.75 122 GLY B C 1
ATOM 1975 O O . GLY B 1 122 ? -14.398 -4.75 -6.535 1 93.75 122 GLY B O 1
ATOM 1976 N N . VAL B 1 123 ? -16.594 -5.355 -6.703 1 95.75 123 VAL B N 1
ATOM 1977 C CA . VAL B 1 123 ? -17.016 -4.5 -5.605 1 95.75 123 VAL B CA 1
ATOM 1978 C C . VAL B 1 123 ? -16.984 -5.281 -4.293 1 95.75 123 VAL B C 1
ATOM 1980 O O . VAL B 1 123 ? -17.484 -6.41 -4.223 1 95.75 123 VAL B O 1
ATOM 1983 N N . THR B 1 124 ? -16.359 -4.734 -3.299 1 96.06 124 THR B N 1
ATOM 1984 C CA . THR B 1 124 ? -16.266 -5.375 -1.99 1 96.06 124 THR B CA 1
ATOM 1985 C C . THR B 1 124 ? -16.766 -4.438 -0.894 1 96.06 124 THR B C 1
ATOM 1987 O O . THR B 1 124 ? -16.844 -3.225 -1.098 1 96.06 124 THR B O 1
ATOM 1990 N N . LYS B 1 125 ? -17.234 -5.043 0.151 1 96.88 125 LYS B N 1
ATOM 1991 C CA . LYS B 1 125 ? -17.438 -4.328 1.409 1 96.88 125 LYS B CA 1
ATOM 1992 C C . LYS B 1 125 ? -16.219 -4.488 2.328 1 96.88 125 LYS B C 1
ATOM 1994 O O . LYS B 1 125 ? -15.82 -5.609 2.646 1 96.88 125 LYS B O 1
ATOM 1999 N N . VAL B 1 126 ? -15.625 -3.393 2.719 1 96.69 126 VAL B N 1
ATOM 2000 C CA . VAL B 1 126 ? -14.414 -3.445 3.531 1 96.69 126 VAL B CA 1
ATOM 2001 C C . VAL B 1 126 ? -14.664 -2.783 4.883 1 96.69 126 VAL B C 1
ATOM 2003 O O . VAL B 1 126 ? -15.141 -1.645 4.945 1 96.69 126 VAL B O 1
ATOM 2006 N N . ASP B 1 127 ? -14.445 -3.484 5.965 1 96.38 127 ASP B N 1
ATOM 2007 C CA . ASP B 1 127 ? -14.453 -2.957 7.328 1 96.38 127 ASP B CA 1
ATOM 2008 C C . ASP B 1 127 ? -13.047 -2.582 7.781 1 96.38 127 ASP B C 1
ATOM 2010 O O . ASP B 1 127 ? -12.258 -3.449 8.164 1 96.38 127 ASP B O 1
ATOM 2014 N N . TRP B 1 128 ? -12.742 -1.319 7.738 1 94.56 128 TRP B N 1
ATOM 2015 C CA . TRP B 1 128 ? -11.383 -0.852 8 1 94.56 128 TRP B CA 1
ATOM 2016 C C . TRP B 1 128 ? -11.078 -0.881 9.5 1 94.56 128 TRP B C 1
ATOM 2018 O O . TRP B 1 128 ? -9.914 -0.869 9.898 1 94.56 128 TRP B O 1
ATOM 2028 N N . GLN B 1 129 ? -12.086 -0.821 10.336 1 93.44 129 GLN B N 1
ATOM 2029 C CA . GLN B 1 129 ? -11.883 -0.87 11.781 1 93.44 129 GLN B CA 1
ATOM 2030 C C . GLN B 1 129 ? -11.516 -2.279 12.234 1 93.44 129 GLN B C 1
ATOM 2032 O O . GLN B 1 129 ? -10.703 -2.449 13.148 1 93.44 129 GLN B O 1
ATOM 2037 N N . ASN B 1 130 ? -12.07 -3.236 11.547 1 93.38 130 ASN B N 1
ATOM 2038 C CA . ASN B 1 130 ? -11.789 -4.621 11.906 1 93.38 130 ASN B CA 1
ATOM 2039 C C . ASN B 1 130 ? -10.875 -5.293 10.891 1 93.38 130 ASN B C 1
ATOM 2041 O O . ASN B 1 130 ? -10.57 -6.48 11.008 1 93.38 130 ASN B O 1
ATOM 2045 N N . LEU B 1 131 ? -10.453 -4.574 9.898 1 93.31 131 LEU B N 1
ATOM 2046 C CA . LEU B 1 131 ? -9.562 -5.055 8.844 1 93.31 131 LEU B CA 1
ATOM 2047 C C . LEU B 1 131 ? -10.086 -6.355 8.242 1 93.31 131 LEU B C 1
ATOM 2049 O O . LEU B 1 131 ? -9.391 -7.371 8.25 1 93.31 131 LEU B O 1
ATOM 2053 N N . SER B 1 132 ? -11.273 -6.242 7.723 1 93.5 132 SER B N 1
ATOM 2054 C CA . SER B 1 132 ? -11.914 -7.383 7.07 1 93.5 132 SER B CA 1
ATOM 2055 C C . SER B 1 132 ? -12.594 -6.965 5.77 1 93.5 132 SER B C 1
ATOM 2057 O O . SER B 1 132 ? -12.953 -5.801 5.598 1 93.5 132 SER B O 1
ATOM 2059 N N . MET B 1 133 ? -12.625 -7.852 4.852 1 93.88 133 MET B N 1
ATOM 2060 C CA . MET B 1 133 ? -13.242 -7.641 3.545 1 93.88 133 MET B CA 1
ATOM 2061 C C . MET B 1 133 ? -14.211 -8.766 3.209 1 93.88 133 MET B C 1
ATOM 2063 O O . MET B 1 133 ? -13.93 -9.938 3.465 1 93.88 133 MET B O 1
ATOM 2067 N N . THR B 1 134 ? -15.344 -8.375 2.74 1 90.06 134 THR B N 1
ATOM 2068 C CA . THR B 1 134 ? -16.328 -9.352 2.299 1 90.06 134 THR B CA 1
ATOM 2069 C C . THR B 1 134 ? -16.766 -9.07 0.86 1 90.06 134 THR B C 1
ATOM 2071 O O . THR B 1 134 ? -16.797 -7.914 0.431 1 90.06 134 THR B O 1
ATOM 2074 N N . PHE B 1 135 ? -16.875 -10.047 0.01 1 81.56 135 PHE B N 1
ATOM 2075 C CA . PHE B 1 135 ? -17.359 -9.906 -1.356 1 81.56 135 PHE B CA 1
ATOM 2076 C C . PHE B 1 135 ? -18.203 -11.117 -1.757 1 81.56 135 PHE B C 1
ATOM 2078 O O . PHE B 1 135 ? -18.078 -12.188 -1.15 1 81.56 135 PHE B O 1
#

Nearest PDB structures (foldseek):
  4rgh-assembly1_A  TM=7.237E-01  e=1.861E-05  Homo sapiens
  7d66-assembly2_I  TM=7.209E-01  e=3.953E-04  Toxoplasma gondii GT1
  5yq8-assembly2_D  TM=7.337E-01  e=4.979E-04  Leishmania major
  4z2z-assembly1_B  TM=6.387E-01  e=1.483E-04  Saccharomyces cerevisiae S288C
  4z2z-assembly1_A  TM=6.667E-01  e=6.642E-04  Saccharomyces cerevisiae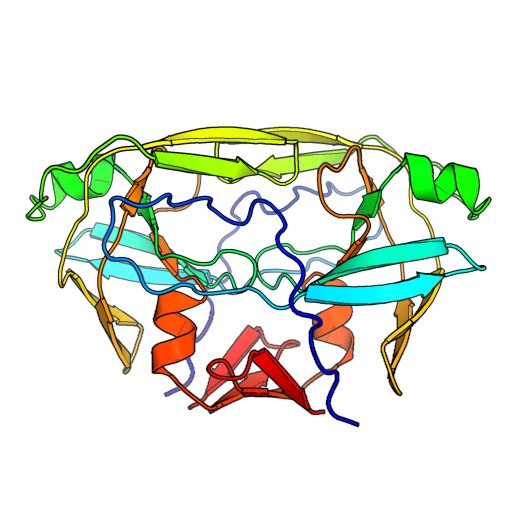 S288C

Foldseek 3Di:
DKLQQDDDPFPDVCPPPPPPDPPADAQWAWDDDPNDTFIEGEEQPDAFKAFEQVVCVVNVADWDWDDKDWDADPVRDIWIFTTKRAQDWDDRVVDIDTGMHTYTNDDRGGMYHYVRRVVVVPDWDADRVRGIIDD/DKLQADDDDFPDVCCPPPPPDDPADAQWHWDDDPNDTFIEGEEAPDAFKAFEQVVCVVNVADWDWDDKDWDADPVRDIWIFTTKRAQDWDDRVVDIDTGMYTYTNDDRGGMYHYVRRVVVVPDWDADRVSSIIDD

Sequence (270 aa):
MEVGIEENPHIELSINSVVGLINLGTMKVKEKLHNEEVAMLIDCGVTHNFILKKLVTSLNLPTKETSNYGVIMGSGTSIKGKGICGNVEFSIGDWKVVDNFLPLELRGIDIILGIEWLHSLGVTKVDWQNLSMTFMEVGIEENPHIELSINSVVGLINLGTMKVKEKLHNEEVAMLIDCGVTHNFILKKLVTSLNLPTKETSNYGVIMGSGTSIKGKGICGNVEFSIGDWKVVDNFLPLELRGIDIILGIEWLHSLGVTKVDWQNLSMTF